Protein AF-H0ER34-F1 (afdb_monomer_lite)

Foldseek 3Di:
DDADPVDRDALFDFPFWDACCVPDVFDFPDWDADLQRFIWTDGPPDGDRPPPDVDDDDDDDDPDDCPDQDEPVNCLVSLNLLRRDDLVVLLVVLVSNLVNQLVVDPLSDLLRSLLSCLLLVNLVVSLVSLVVNPVDPCSVVVNVLSPDDLVDQVSLVVLLVVLVVVVVVLNLSSSLSSCSSSVNLLVSLVSCCPRVVRLSVSSSSCCNRQNLPDPSNLCSLVVPQCVVCVVVVVSLSNLSSCVSVVVVVRNDFNDDDDDPDPRTDRDIDRRDDDDDDDDDDD

pLDDT: mean 70.37, std 25.13, range [23.67, 96.88]

Secondary structure (DSSP, 8-state):
-PPPSS-SS-S--EEEE---TTT-SSPEEEEEE-TTSPEEEEETTB---S-S-SS--SSS--S--S-S---HHHHHHHTHHHH---HHHHHHHHHHHHHHHHTTSTT--HHHHHHHHHHTT-HHHHHHHHHH-TT-TTHHHHHHHHHS-TTSHHHHHHHHHHHHHHHHTT-HHHHHHHHHHTT-HHHHHHHIIIII--HHHHHHHHHHHT-TT-HHHHHHIIIIIHHHHHHHT-HHHHHHHHHHTT-TTTS----------TT--EEE--S-----------

Radius of gyration: 22.35 Å; chains: 1; bounding box: 68×56×52 Å

InterPro domains:
  IPR022033 RAVE complex protein Rav1 C-terminal [PF12234] (1-54)
  IPR022033 RAVE complex protein Rav1 C-terminal [PF12234] (60-251)
  IPR052208 DmX-like/RAVE complex component [PTHR13950] (60-251)

Sequence (282 aa):
MRYDYLNKGPAWAAIREFNIRDLTPHPIGDSAWLGGGNLIIGAGNQLRNQIQWATTGLPSTIPGQFHGKMQWQHARESGMFMWMTDAIALKAQFENIARNEYTKSDMKNPVDCTLFYLALRKKAVLQGLWRMAAWNREQSATMKLLANNFQDKKWKTAALKNAYALLGRRRHEYAAAFFLLGDCLKDAVNVILNQLKDLQLAIAVTRVYEGEHGPVLRELLQDKVLPLAAQEGNRWLASWAFWMLHRRDMAEVVKAEKQSGRGRSTATCCGCAWRDEEWTRT

Structure (mmCIF, N/CA/C/O backbone):
data_AF-H0ER34-F1
#
_entry.id   AF-H0ER34-F1
#
loop_
_atom_site.group_PDB
_atom_site.id
_atom_site.type_symbol
_atom_site.label_atom_id
_atom_site.label_alt_id
_atom_site.label_comp_id
_atom_site.label_asym_id
_atom_site.label_entity_id
_atom_site.label_seq_id
_atom_site.pdbx_PDB_ins_code
_atom_site.Cartn_x
_atom_site.Cartn_y
_atom_site.Cartn_z
_atom_site.occupancy
_atom_site.B_iso_or_equiv
_atom_site.auth_seq_id
_atom_site.auth_comp_id
_atom_site.auth_asym_id
_atom_site.auth_atom_id
_atom_site.pdbx_PDB_model_num
ATOM 1 N N . MET A 1 1 ? -27.871 4.814 28.940 1.00 30.94 1 MET A N 1
ATOM 2 C CA . MET A 1 1 ? -26.397 4.893 29.015 1.00 30.94 1 MET A CA 1
ATOM 3 C C . MET A 1 1 ? -25.873 3.617 28.367 1.00 30.94 1 MET A C 1
ATOM 5 O O . MET A 1 1 ? -26.231 2.551 28.850 1.00 30.94 1 MET A O 1
ATOM 9 N N . ARG A 1 2 ? -25.208 3.688 27.205 1.00 29.97 2 ARG A N 1
ATOM 10 C CA . ARG A 1 2 ? -24.632 2.491 26.562 1.00 29.97 2 ARG A CA 1
ATOM 11 C C . ARG A 1 2 ? -23.320 2.156 27.269 1.00 29.97 2 ARG A C 1
ATOM 13 O O . ARG A 1 2 ? -22.528 3.060 27.525 1.00 29.97 2 ARG A O 1
ATOM 20 N N . TYR A 1 3 ? -23.184 0.900 27.677 1.00 33.59 3 TYR A N 1
ATOM 21 C CA . TYR A 1 3 ? -22.059 0.398 28.458 1.00 33.59 3 TYR A CA 1
ATOM 22 C C . TYR A 1 3 ? -21.013 -0.221 27.533 1.00 33.59 3 TYR A C 1
ATOM 24 O O . TYR A 1 3 ? -21.353 -0.870 26.549 1.00 33.59 3 TYR A O 1
ATOM 32 N N . ASP A 1 4 ? -19.750 -0.021 27.889 1.00 40.41 4 ASP A N 1
ATOM 33 C CA . ASP A 1 4 ? -18.587 -0.625 27.251 1.00 40.41 4 ASP A CA 1
ATOM 34 C C . ASP A 1 4 ? -18.568 -2.151 27.522 1.00 40.41 4 ASP A C 1
ATOM 36 O O . ASP A 1 4 ? -18.823 -2.605 28.640 1.00 40.41 4 ASP A O 1
ATOM 40 N N . TYR A 1 5 ? -18.327 -2.954 26.476 1.00 42.66 5 TYR A N 1
ATOM 41 C CA . TYR A 1 5 ? -18.276 -4.424 26.549 1.00 42.66 5 TYR A CA 1
ATOM 42 C C . TYR A 1 5 ? -17.088 -4.949 27.375 1.00 42.66 5 TYR A C 1
ATOM 44 O O . TYR A 1 5 ? -17.069 -6.123 27.742 1.00 42.66 5 TYR A O 1
ATOM 52 N N . LEU A 1 6 ? -16.095 -4.104 27.660 1.00 47.25 6 LEU A N 1
ATOM 53 C CA . LEU A 1 6 ? -14.872 -4.448 28.379 1.00 47.25 6 LEU A CA 1
ATOM 54 C C . LEU A 1 6 ? -14.811 -3.833 29.783 1.00 47.25 6 LEU A C 1
ATOM 56 O O . LEU A 1 6 ? -14.159 -4.424 30.637 1.00 47.25 6 LEU A O 1
ATOM 60 N N . ASN A 1 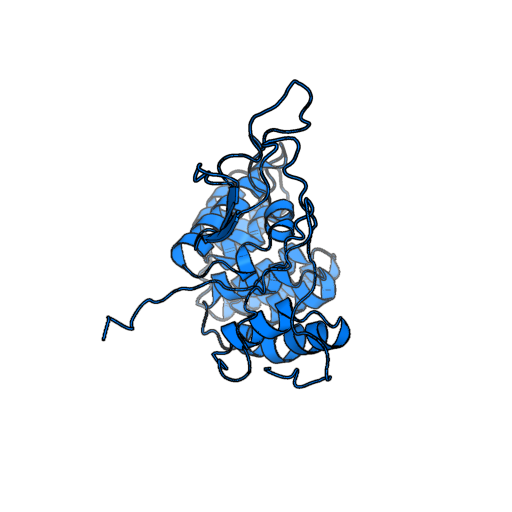7 ? -15.480 -2.704 30.060 1.00 44.41 7 ASN A N 1
ATOM 61 C CA . ASN A 1 7 ? -15.566 -2.092 31.395 1.00 44.41 7 ASN A CA 1
ATOM 62 C C . ASN A 1 7 ? -16.738 -1.097 31.554 1.00 44.41 7 ASN A C 1
ATOM 64 O O . ASN A 1 7 ? -17.253 -0.534 30.600 1.00 44.41 7 ASN A O 1
ATOM 68 N N . LYS A 1 8 ? -17.143 -0.790 32.797 1.00 42.66 8 LYS A N 1
ATOM 69 C CA . LYS A 1 8 ? -18.181 0.225 33.110 1.00 42.66 8 LYS A CA 1
ATOM 70 C C . LYS A 1 8 ? -17.655 1.677 33.041 1.00 42.66 8 LYS A C 1
ATOM 72 O O . LYS A 1 8 ? -17.902 2.462 33.953 1.00 42.66 8 LYS A O 1
ATOM 77 N N . GLY A 1 9 ? -16.891 2.030 32.004 1.00 44.88 9 GLY A N 1
ATOM 78 C CA . GLY A 1 9 ? -16.325 3.374 31.804 1.00 44.88 9 GLY A CA 1
ATOM 79 C C . GLY A 1 9 ? -16.974 4.150 30.644 1.00 44.88 9 GLY A C 1
ATOM 80 O O . GLY A 1 9 ? -17.605 3.544 29.781 1.00 44.88 9 GLY A O 1
ATOM 81 N N . PRO A 1 10 ? -16.831 5.489 30.584 1.00 39.97 10 PRO A N 1
ATOM 82 C CA . PRO A 1 10 ? -17.342 6.286 29.466 1.00 39.97 10 PRO A CA 1
ATOM 83 C C . PRO A 1 10 ? -16.613 5.944 28.155 1.00 39.97 10 PRO A C 1
ATOM 85 O O . PRO A 1 10 ? -15.391 5.826 28.151 1.00 39.97 10 PRO A O 1
ATOM 88 N N . ALA A 1 11 ? -17.347 5.832 27.041 1.00 40.16 11 ALA A N 1
ATOM 89 C CA . ALA A 1 11 ? -16.869 5.340 25.736 1.00 40.16 11 ALA A CA 1
ATOM 90 C C . ALA A 1 11 ? -16.059 6.350 24.885 1.00 40.16 11 ALA A C 1
ATOM 92 O O . ALA A 1 11 ? -15.807 6.110 23.706 1.00 40.16 11 ALA A O 1
ATOM 93 N N . TRP A 1 12 ? -15.635 7.480 25.454 1.00 47.22 12 TRP A N 1
ATOM 94 C CA . TRP A 1 12 ? -14.880 8.530 24.758 1.00 47.22 12 TRP A CA 1
ATOM 95 C C . TRP A 1 12 ? -13.466 8.688 25.336 1.00 47.22 12 TRP A C 1
ATOM 97 O O . TRP A 1 12 ? -13.214 8.339 26.488 1.00 47.22 12 TRP A O 1
ATOM 107 N N . ALA A 1 13 ? -12.534 9.193 24.523 1.00 41.94 13 ALA A N 1
ATOM 108 C CA . ALA A 1 13 ? -11.178 9.560 24.936 1.00 41.94 13 ALA A CA 1
ATOM 109 C C . ALA A 1 13 ? -10.773 10.886 24.268 1.00 41.94 13 ALA A C 1
ATOM 111 O O . ALA A 1 13 ? -11.088 11.127 23.099 1.00 41.94 13 ALA A O 1
ATOM 112 N N . ALA A 1 14 ? -10.105 11.768 25.015 1.00 43.53 14 ALA A N 1
ATOM 113 C CA . ALA A 1 14 ? -9.588 13.024 24.479 1.00 43.53 14 ALA A CA 1
ATOM 114 C C . ALA A 1 14 ? -8.358 12.737 23.606 1.00 43.53 14 ALA A C 1
ATOM 116 O O . ALA A 1 14 ? -7.400 12.133 24.081 1.00 43.53 14 ALA A O 1
ATOM 117 N N . ILE A 1 15 ? -8.394 13.152 22.335 1.00 41.97 15 ILE A N 1
ATOM 118 C CA . ILE A 1 15 ? -7.284 12.924 21.391 1.00 41.97 15 ILE A CA 1
ATOM 119 C C . ILE A 1 15 ? -6.415 14.175 21.256 1.00 41.97 15 ILE A C 1
ATOM 121 O O . ILE A 1 15 ? -5.198 14.070 21.110 1.00 41.97 15 ILE A O 1
ATOM 125 N N . ARG A 1 16 ? -7.019 15.368 21.309 1.00 44.03 16 ARG A N 1
ATOM 126 C CA . ARG A 1 16 ? -6.292 16.638 21.221 1.00 44.03 16 ARG A CA 1
ATOM 127 C C . ARG A 1 16 ? -7.102 17.768 21.853 1.00 44.03 16 ARG A C 1
ATOM 129 O O . ARG A 1 16 ? -8.321 17.819 21.722 1.00 44.03 16 ARG A O 1
ATOM 136 N N . GLU A 1 17 ? -6.431 18.686 22.532 1.00 48.81 17 GLU A N 1
ATOM 137 C CA . GLU A 1 17 ? -7.053 19.916 23.025 1.00 48.81 17 GLU A CA 1
ATOM 138 C C . GLU A 1 17 ? -6.755 21.051 22.043 1.00 48.81 17 GLU A C 1
ATOM 140 O O . GLU A 1 17 ? -5.618 21.202 21.594 1.00 48.81 17 GLU A O 1
ATOM 145 N N . PHE A 1 18 ? -7.779 21.823 21.677 1.00 50.59 18 PHE A N 1
ATOM 146 C CA . PHE A 1 18 ? -7.629 22.969 20.786 1.00 50.59 18 PHE A CA 1
ATOM 147 C C . PHE A 1 18 ? -8.077 24.226 21.515 1.00 50.59 18 PHE A C 1
ATOM 149 O O . PHE A 1 18 ? -9.192 24.302 22.032 1.00 50.59 18 PHE A O 1
ATOM 156 N N . ASN A 1 19 ? -7.207 25.230 21.533 1.00 54.59 19 ASN A N 1
ATOM 157 C CA . ASN A 1 19 ? -7.540 26.540 22.056 1.00 54.59 19 ASN A CA 1
ATOM 158 C C . ASN A 1 19 ? -7.896 27.467 20.890 1.00 54.59 19 ASN A C 1
ATOM 160 O O . ASN A 1 19 ? -7.058 27.747 20.042 1.00 54.59 19 ASN A O 1
ATOM 164 N N . ILE A 1 20 ? -9.146 27.929 20.843 1.00 57.94 20 ILE A N 1
ATOM 165 C CA . ILE A 1 20 ? -9.625 28.858 19.810 1.00 57.94 20 ILE A CA 1
ATOM 166 C C . ILE A 1 20 ? -9.636 30.321 20.274 1.00 57.94 20 ILE A C 1
ATOM 168 O O . ILE A 1 20 ? -10.098 31.183 19.528 1.00 57.94 20 ILE A O 1
ATOM 172 N N . ARG A 1 21 ? -9.147 30.615 21.490 1.00 58.50 21 ARG A N 1
ATOM 173 C CA . ARG A 1 21 ? -9.141 31.978 22.055 1.00 58.50 21 ARG A CA 1
ATOM 174 C C . ARG A 1 21 ? -8.343 32.962 21.205 1.00 58.50 21 ARG A C 1
ATOM 176 O O . ARG A 1 21 ? -8.675 34.141 21.189 1.00 58.50 21 ARG A O 1
ATOM 183 N N . ASP A 1 22 ? -7.364 32.461 20.458 1.00 55.56 22 ASP A N 1
ATOM 184 C CA . ASP A 1 22 ? -6.539 33.256 19.544 1.00 55.56 22 ASP A CA 1
ATOM 185 C C . ASP A 1 22 ? -7.294 33.648 18.258 1.00 55.56 22 ASP A C 1
ATOM 187 O O . ASP A 1 22 ? -6.843 34.498 17.495 1.00 55.56 22 ASP A O 1
ATOM 191 N N . LEU A 1 23 ? -8.456 33.031 18.006 1.00 52.56 23 LEU A N 1
ATOM 192 C CA . LEU A 1 23 ? -9.249 33.176 16.780 1.00 52.56 23 LEU A CA 1
ATOM 193 C C . LEU A 1 23 ? -10.591 33.851 17.022 1.00 52.56 23 LEU A C 1
ATOM 195 O O . LEU A 1 23 ? -11.100 34.570 16.162 1.00 52.56 23 LEU A O 1
ATOM 199 N N . THR A 1 24 ? -11.197 33.586 18.173 1.00 53.34 24 THR A N 1
ATOM 200 C CA . THR A 1 24 ? -12.422 34.243 18.600 1.00 53.34 24 THR A CA 1
ATOM 201 C C . THR A 1 24 ? -12.520 34.224 20.124 1.00 53.34 24 THR A C 1
ATOM 203 O O . THR A 1 24 ? -12.226 33.206 20.754 1.00 53.34 24 THR A O 1
ATOM 206 N N . PRO A 1 25 ? -12.971 35.328 20.742 1.00 56.94 25 PRO A N 1
ATOM 207 C CA . PRO A 1 25 ? -13.251 35.360 22.173 1.00 56.94 25 PRO A CA 1
ATOM 208 C C . PRO A 1 25 ? -14.533 34.589 22.534 1.00 56.94 25 PRO A C 1
ATOM 210 O O . PRO A 1 25 ? -14.842 34.430 23.716 1.00 56.94 25 PRO A O 1
ATOM 213 N N . HIS A 1 26 ? -15.307 34.133 21.541 1.00 53.03 26 HIS A N 1
ATOM 214 C CA . HIS A 1 26 ? -16.567 33.438 21.770 1.00 53.03 26 HIS A CA 1
ATOM 215 C C . HIS A 1 26 ? -16.360 31.950 22.087 1.00 53.03 26 HIS A C 1
ATOM 217 O O . HIS A 1 26 ? -15.514 31.294 21.477 1.00 53.03 26 HIS A O 1
ATOM 223 N N . PRO A 1 27 ? -17.154 31.386 23.018 1.00 50.34 27 PRO A N 1
ATOM 224 C CA . PRO A 1 27 ? -17.101 29.962 23.316 1.00 50.34 27 PRO A CA 1
ATOM 225 C C . PRO A 1 27 ? -17.583 29.132 22.119 1.00 50.34 27 PRO A C 1
ATOM 227 O O . PRO A 1 27 ? -18.433 29.570 21.339 1.00 50.34 27 PRO A O 1
ATOM 230 N N . ILE A 1 28 ? -17.066 27.906 22.011 1.00 55.41 28 ILE A N 1
ATOM 231 C CA . ILE A 1 28 ? -17.523 26.929 21.019 1.00 55.41 28 ILE A CA 1
ATOM 232 C C . ILE A 1 28 ? -18.988 26.592 21.301 1.00 55.41 28 ILE A C 1
ATOM 234 O O . ILE A 1 28 ? -19.338 26.106 22.377 1.00 55.41 28 ILE A O 1
ATOM 238 N N . GLY A 1 29 ? -19.839 26.881 20.322 1.00 46.47 29 GLY A N 1
ATOM 239 C CA . GLY A 1 29 ? -21.263 26.584 20.333 1.00 46.47 29 GLY A CA 1
ATOM 240 C C . GLY A 1 29 ? -21.573 25.187 19.802 1.00 46.47 29 GLY A C 1
ATOM 241 O O . GLY A 1 29 ? -22.450 24.532 20.363 1.00 46.47 29 GLY A O 1
ATOM 242 N N . ASP A 1 30 ? -20.859 24.721 18.772 1.00 43.72 30 ASP A N 1
ATOM 243 C CA . ASP A 1 30 ? -21.039 23.387 18.178 1.00 43.72 30 ASP A CA 1
ATOM 244 C C . ASP A 1 30 ? -19.808 22.949 17.359 1.00 43.72 30 ASP A C 1
ATOM 246 O O . ASP A 1 30 ? -18.968 23.779 17.009 1.00 43.72 30 ASP A O 1
ATOM 250 N N . SER A 1 31 ? -19.690 21.662 17.025 1.00 55.22 31 SER A N 1
ATOM 251 C CA . SER A 1 31 ? -18.638 21.153 16.136 1.00 55.22 31 SER A CA 1
ATOM 252 C C . SER A 1 31 ? -19.086 19.925 15.344 1.00 55.22 31 SER A C 1
ATOM 254 O O . SER A 1 31 ? -19.719 19.032 15.901 1.00 55.22 31 SER A O 1
ATOM 256 N N . ALA A 1 32 ? -18.708 19.844 14.068 1.00 47.59 32 ALA A N 1
ATOM 257 C CA . ALA A 1 32 ? -19.077 18.747 13.178 1.00 47.59 32 ALA A CA 1
ATOM 258 C C . ALA A 1 32 ? -17.924 18.361 12.245 1.00 47.59 32 ALA A C 1
ATOM 260 O O . ALA A 1 32 ? -17.268 19.221 11.663 1.00 47.59 32 ALA A O 1
ATOM 261 N N . TRP A 1 33 ? -17.702 17.061 12.068 1.00 48.72 33 TRP A N 1
ATOM 262 C CA . TRP A 1 33 ? -16.798 16.541 11.043 1.00 48.72 33 TRP A CA 1
ATOM 263 C C . TRP A 1 33 ? -17.512 16.484 9.686 1.00 48.72 33 TRP A C 1
ATOM 265 O O . TRP A 1 33 ? -18.643 16.013 9.594 1.00 48.72 33 TRP A O 1
ATOM 275 N N . LEU A 1 34 ? -16.845 16.942 8.632 1.00 44.44 34 LEU A N 1
ATOM 276 C CA . LEU A 1 34 ? -17.241 16.759 7.239 1.00 44.44 34 LEU A CA 1
ATOM 277 C C . LEU A 1 34 ? -16.649 15.458 6.682 1.00 44.44 34 LEU A C 1
ATOM 279 O O . LEU A 1 34 ? -15.548 15.062 7.067 1.00 44.44 34 LEU A O 1
ATOM 283 N N . GLY A 1 35 ? -17.318 14.857 5.691 1.00 33.78 35 GLY A N 1
ATOM 284 C CA . GLY A 1 35 ? -16.897 13.600 5.046 1.00 33.78 35 GLY A CA 1
ATOM 285 C C . GLY A 1 35 ? -15.506 13.621 4.387 1.00 33.78 35 GLY A C 1
ATOM 286 O O . GLY A 1 35 ? -14.950 12.567 4.104 1.00 33.78 35 GLY A O 1
ATOM 287 N N . GLY A 1 36 ? -14.913 14.805 4.189 1.00 35.56 36 GLY A N 1
ATOM 288 C CA . GLY A 1 36 ? -13.535 14.982 3.714 1.00 35.56 36 GLY A CA 1
ATOM 289 C C . GLY A 1 36 ? -12.464 15.044 4.813 1.00 35.56 36 GLY A C 1
ATOM 290 O O . GLY A 1 36 ? -11.327 15.385 4.508 1.00 35.56 36 GLY A O 1
ATOM 291 N N . GLY A 1 37 ? -12.811 14.774 6.078 1.00 41.78 37 GLY A N 1
ATOM 292 C CA . GLY A 1 37 ? -11.882 14.859 7.216 1.00 41.78 37 GLY A CA 1
ATOM 293 C C . GLY A 1 37 ? -11.715 16.268 7.789 1.00 41.78 37 GLY A C 1
ATOM 294 O O . GLY A 1 37 ? -10.815 16.510 8.589 1.00 41.78 37 GLY A O 1
ATOM 295 N N . ASN A 1 38 ? -12.588 17.202 7.403 1.00 44.50 38 ASN A N 1
ATOM 296 C CA . ASN A 1 38 ? -12.555 18.572 7.898 1.00 44.50 38 ASN A CA 1
ATOM 297 C C . ASN A 1 38 ? -13.405 18.726 9.160 1.00 44.50 38 ASN A C 1
ATOM 299 O O . ASN A 1 38 ? -14.590 18.422 9.127 1.00 44.50 38 ASN A O 1
ATOM 303 N N . LEU A 1 39 ? -12.839 19.235 10.255 1.00 52.97 39 LEU A N 1
ATOM 304 C CA . LEU A 1 39 ? -13.599 19.615 11.445 1.00 52.97 39 LEU A CA 1
ATOM 305 C C . LEU A 1 39 ? -14.090 21.062 11.307 1.00 52.97 39 LEU A C 1
ATOM 307 O O . LEU A 1 39 ? -13.303 21.988 11.123 1.00 52.97 39 LEU A O 1
ATOM 311 N N . ILE A 1 40 ? -15.399 21.260 11.402 1.00 50.69 40 ILE A N 1
ATOM 312 C CA . ILE A 1 40 ? -16.042 22.566 11.531 1.00 50.69 40 ILE A CA 1
ATOM 313 C C . ILE A 1 40 ? -16.311 22.810 13.008 1.00 50.69 40 ILE A C 1
ATOM 315 O O . ILE A 1 40 ? -16.811 21.927 13.701 1.00 50.69 40 ILE A O 1
ATOM 319 N N . ILE A 1 41 ? -16.023 24.022 13.473 1.00 56.84 41 ILE A N 1
ATOM 320 C CA . ILE A 1 41 ? -16.352 24.470 14.823 1.00 56.84 41 ILE A CA 1
ATOM 321 C C . ILE A 1 41 ? -17.137 25.778 14.703 1.00 56.84 41 ILE A C 1
ATOM 323 O O . ILE A 1 41 ? -16.628 26.770 14.182 1.00 56.84 41 ILE A O 1
ATOM 327 N N . GLY A 1 42 ? -18.378 25.783 15.182 1.00 46.81 42 GLY A N 1
ATOM 328 C CA . GLY A 1 42 ? -19.187 26.987 15.339 1.00 46.81 42 GLY A CA 1
ATOM 329 C C . GLY A 1 42 ? -18.891 27.645 16.683 1.00 46.81 42 GLY A C 1
ATOM 330 O O . GLY A 1 42 ? -18.983 26.993 17.720 1.00 46.81 42 GLY A O 1
ATOM 331 N N . ALA A 1 43 ? -18.549 28.932 16.687 1.00 49.97 43 ALA A N 1
ATOM 332 C CA . ALA A 1 43 ? -18.313 29.715 17.900 1.00 49.97 43 ALA A CA 1
ATOM 333 C C . ALA A 1 43 ? -19.001 31.086 17.771 1.00 49.97 43 ALA A C 1
ATOM 335 O O . ALA A 1 43 ? -18.699 31.859 16.862 1.00 49.97 43 ALA A O 1
ATOM 336 N N . GLY A 1 44 ? -19.950 31.380 18.667 1.00 51.00 44 GLY A N 1
ATOM 337 C CA . GLY A 1 44 ? -20.802 32.577 18.585 1.00 51.00 44 GLY A CA 1
ATOM 338 C C . GLY A 1 44 ? -21.840 32.538 17.447 1.00 51.00 44 GLY A C 1
ATOM 339 O O . GLY A 1 44 ? -22.341 31.475 17.093 1.00 51.00 44 GLY A O 1
ATOM 340 N N . ASN A 1 45 ? -22.170 33.707 16.880 1.00 41.00 45 ASN A N 1
ATOM 341 C CA . ASN A 1 45 ? -23.212 33.905 15.853 1.00 41.00 45 ASN A CA 1
ATOM 342 C C . ASN A 1 45 ? -22.676 33.815 14.403 1.00 41.00 45 ASN A C 1
ATOM 344 O O . ASN A 1 45 ? -23.218 34.423 13.483 1.00 41.00 45 ASN A O 1
ATOM 348 N N . GLN A 1 46 ? -21.549 33.125 14.210 1.00 38.41 46 GLN A N 1
ATOM 349 C CA . GLN A 1 46 ? -20.827 33.027 12.941 1.00 38.41 46 GLN A CA 1
ATOM 350 C C . GLN A 1 46 ? -20.485 31.548 12.681 1.00 38.41 46 GLN A C 1
ATOM 352 O O . GLN A 1 46 ? -19.776 30.920 13.469 1.00 38.41 46 GLN A O 1
ATOM 357 N N . LEU A 1 47 ? -20.981 30.980 11.576 1.00 33.81 47 LEU A N 1
ATOM 358 C CA . LEU A 1 47 ? -20.549 29.672 11.071 1.00 33.81 47 LEU A CA 1
ATOM 359 C C . LEU A 1 47 ? -19.195 29.849 10.371 1.00 33.81 47 LEU A C 1
ATOM 361 O O . LEU A 1 47 ? -19.117 30.507 9.335 1.00 33.81 47 LEU A O 1
ATOM 365 N N . ARG A 1 48 ? -18.120 29.275 10.919 1.00 39.72 48 ARG A N 1
ATOM 366 C CA . ARG A 1 48 ? -16.798 29.257 10.273 1.00 39.72 48 ARG A CA 1
ATOM 367 C C . ARG A 1 48 ? -16.380 27.823 9.957 1.00 39.72 48 ARG A C 1
ATOM 369 O O . ARG A 1 48 ? -16.238 27.001 10.857 1.00 39.72 48 ARG A O 1
ATOM 376 N N . ASN A 1 49 ? -16.129 27.542 8.677 1.00 32.44 49 ASN A N 1
ATOM 377 C CA . ASN A 1 49 ? -15.401 26.348 8.246 1.00 32.44 49 ASN A CA 1
ATOM 378 C C . ASN A 1 49 ? -14.001 26.373 8.880 1.00 32.44 49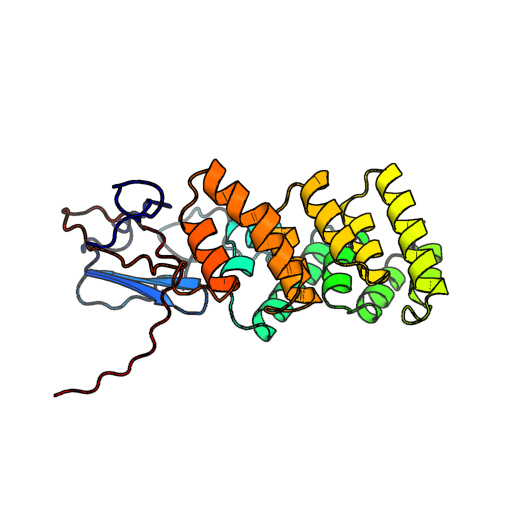 ASN A C 1
ATOM 380 O O . ASN A 1 49 ? -13.212 27.264 8.573 1.00 32.44 49 ASN A O 1
ATOM 384 N N . GLN A 1 50 ? -13.689 25.426 9.770 1.00 42.69 50 GLN A N 1
ATOM 385 C CA . GLN A 1 50 ? -12.412 25.415 10.499 1.00 42.69 50 GLN A CA 1
ATOM 386 C C . GLN A 1 50 ? -11.289 24.616 9.831 1.00 42.69 50 GLN A C 1
ATOM 388 O O . GLN A 1 50 ? -10.163 24.647 10.315 1.00 42.69 50 GLN A O 1
ATOM 393 N N . ILE A 1 51 ? -11.520 24.016 8.660 1.00 38.81 51 ILE A N 1
ATOM 394 C CA . ILE A 1 51 ? -10.409 23.617 7.787 1.00 38.81 51 ILE A CA 1
ATOM 395 C C . ILE A 1 51 ? -10.523 24.340 6.453 1.00 38.81 51 ILE A C 1
ATOM 397 O O . ILE A 1 51 ? -10.815 23.756 5.415 1.00 38.81 51 ILE A O 1
ATOM 401 N N . GLN A 1 52 ? -10.267 25.644 6.487 1.00 28.02 52 GLN A N 1
ATOM 402 C CA . GLN A 1 52 ? -9.641 26.297 5.339 1.00 28.02 52 GLN A CA 1
ATOM 403 C C . GLN A 1 52 ? -8.288 26.915 5.686 1.00 28.02 52 GLN A C 1
ATOM 405 O O . GLN A 1 52 ? -7.726 27.646 4.880 1.00 28.02 52 GLN A O 1
ATOM 410 N N . TRP A 1 53 ? -7.728 26.583 6.853 1.00 31.55 53 TRP A N 1
ATOM 411 C CA . TRP A 1 53 ? -6.347 26.897 7.165 1.00 31.55 53 TRP A CA 1
ATOM 412 C C . TRP A 1 53 ? -5.843 26.111 8.388 1.00 31.55 53 TRP A C 1
ATOM 414 O O . TRP A 1 53 ? -6.292 26.289 9.507 1.00 31.55 53 TRP A O 1
ATOM 424 N N . ALA A 1 54 ? -4.899 25.201 8.172 1.00 29.58 54 ALA A N 1
ATOM 425 C CA . ALA A 1 54 ? -3.500 25.408 8.563 1.00 29.58 54 ALA A CA 1
ATOM 426 C C . ALA A 1 54 ? -2.732 26.516 7.787 1.00 29.58 54 ALA A C 1
ATOM 428 O O . ALA A 1 54 ? -1.515 26.485 7.663 1.00 29.58 54 ALA A O 1
ATOM 429 N N . THR A 1 55 ? -3.398 27.503 7.197 1.00 30.52 55 THR A N 1
ATOM 430 C CA . THR A 1 55 ? -2.824 28.578 6.371 1.00 30.52 55 THR A CA 1
ATOM 431 C C . THR A 1 55 ? -3.559 29.931 6.507 1.00 30.52 55 THR A C 1
ATOM 433 O O . THR A 1 55 ? -4.456 30.242 5.737 1.00 30.52 55 THR A O 1
ATOM 436 N N . THR A 1 56 ? -3.086 30.761 7.445 1.00 28.28 56 THR A N 1
ATOM 437 C CA . THR A 1 56 ? -3.242 32.237 7.554 1.00 28.28 56 THR A CA 1
ATOM 438 C C . THR A 1 56 ? -4.501 32.802 8.248 1.00 28.28 56 THR A C 1
ATOM 440 O O . THR A 1 56 ? -5.613 32.605 7.785 1.00 28.28 56 THR A O 1
ATOM 443 N N . GLY A 1 57 ? -4.397 33.570 9.343 1.00 30.33 57 GLY A N 1
ATOM 444 C CA . GLY A 1 57 ? -3.207 34.007 10.080 1.00 30.33 57 GLY A CA 1
ATOM 445 C C . GLY A 1 57 ? -3.509 34.925 11.275 1.00 30.33 57 GLY A C 1
ATOM 446 O O . GLY A 1 57 ? -4.549 35.572 11.326 1.00 30.33 57 GLY A O 1
ATOM 447 N N . LEU A 1 58 ? -2.541 34.987 12.192 1.00 27.23 58 LEU A N 1
ATOM 448 C CA . LEU A 1 58 ? -2.092 36.173 12.935 1.00 27.23 58 LEU A CA 1
ATOM 449 C C . LEU A 1 58 ? -0.560 36.035 13.135 1.00 27.23 58 LEU A C 1
ATOM 451 O O . LEU A 1 58 ? -0.015 34.953 12.903 1.00 27.23 58 LEU A O 1
ATOM 455 N N . PRO A 1 59 ? 0.155 37.146 13.364 1.00 30.62 59 PRO A N 1
ATOM 456 C CA . PRO A 1 59 ? 1.222 37.644 12.507 1.00 30.62 59 PRO A CA 1
ATOM 457 C C . PRO A 1 59 ? 2.529 36.844 12.580 1.00 30.62 59 PRO A C 1
ATOM 459 O O . PRO A 1 59 ? 3.004 36.473 13.646 1.00 30.62 59 PRO A O 1
ATOM 462 N N . SER A 1 60 ? 3.101 36.635 11.389 1.00 39.47 60 SER A N 1
ATOM 463 C CA . SER A 1 60 ? 4.523 36.406 11.095 1.00 39.47 60 SER A CA 1
ATOM 464 C C . SER A 1 60 ? 5.343 35.696 12.176 1.00 39.47 60 SER A C 1
ATOM 466 O O . SER A 1 60 ? 6.072 36.339 12.924 1.00 39.47 60 SER A O 1
ATOM 468 N N . THR A 1 61 ? 5.273 34.366 12.215 1.00 29.84 61 THR A N 1
ATOM 469 C CA . THR A 1 61 ? 6.402 33.448 11.946 1.00 29.84 61 THR A CA 1
ATOM 470 C C . THR A 1 61 ? 5.831 32.030 11.999 1.00 29.84 61 THR A C 1
ATOM 472 O O . THR A 1 61 ? 5.802 31.380 13.037 1.00 29.84 61 THR A O 1
ATOM 475 N N . ILE A 1 62 ? 5.292 31.574 10.870 1.00 32.75 62 ILE A N 1
ATOM 476 C CA . ILE A 1 62 ? 4.839 30.194 10.684 1.00 32.75 62 ILE A CA 1
ATOM 477 C C . ILE A 1 62 ? 6.037 29.426 10.113 1.00 32.75 62 ILE A C 1
ATOM 479 O O . ILE A 1 62 ? 6.450 29.750 8.995 1.00 32.75 62 ILE A O 1
ATOM 483 N N . PRO A 1 63 ? 6.597 28.401 10.778 1.00 28.89 63 PRO A N 1
ATOM 484 C CA . PRO A 1 63 ? 7.338 27.383 10.058 1.00 28.89 63 PRO A CA 1
ATOM 485 C C . PRO A 1 63 ? 6.310 26.586 9.248 1.00 28.89 63 PRO A C 1
ATOM 487 O O . PRO A 1 63 ? 5.599 25.740 9.779 1.00 28.89 63 PRO A O 1
ATOM 490 N N . GLY A 1 64 ? 6.205 26.916 7.961 1.00 31.09 64 GLY A N 1
ATOM 491 C CA . GLY A 1 64 ? 5.534 26.097 6.958 1.00 31.09 64 GLY A CA 1
ATOM 492 C C . GLY A 1 64 ? 4.025 26.296 6.842 1.00 31.09 64 GLY A C 1
ATOM 493 O O . GLY A 1 64 ? 3.226 25.527 7.364 1.00 31.09 64 GLY A O 1
ATOM 494 N N . GLN A 1 65 ? 3.623 27.227 5.978 1.00 31.45 65 GLN A N 1
ATOM 495 C CA . GLN A 1 65 ? 2.557 26.896 5.033 1.00 31.45 65 GLN A CA 1
ATOM 496 C C . GLN A 1 65 ? 2.889 25.509 4.445 1.00 31.45 65 GLN A 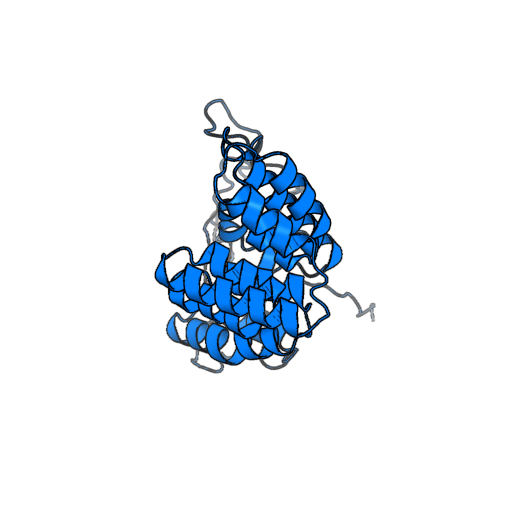C 1
ATOM 498 O O . GLN A 1 65 ? 4.008 25.329 3.960 1.00 31.45 65 GLN A O 1
ATOM 503 N N . PHE A 1 66 ? 1.980 24.528 4.439 1.00 36.62 66 PHE A N 1
ATOM 504 C CA . PHE A 1 66 ? 2.180 23.331 3.609 1.00 36.62 66 PHE A CA 1
ATOM 505 C C . PHE A 1 66 ? 1.944 23.692 2.129 1.00 36.62 66 PHE A C 1
ATOM 507 O O . PHE A 1 66 ? 1.092 23.134 1.453 1.00 36.62 66 PHE A O 1
ATOM 514 N N . HIS A 1 67 ? 2.764 24.606 1.606 1.00 36.16 67 HIS A N 1
ATOM 515 C CA . HIS A 1 67 ? 3.113 24.682 0.183 1.00 36.16 67 HIS A CA 1
ATOM 516 C C . HIS A 1 67 ? 4.067 23.536 -0.212 1.00 36.16 67 HIS A C 1
ATOM 518 O O . HIS A 1 67 ? 4.610 23.509 -1.314 1.00 36.16 67 HIS A O 1
ATOM 524 N N . GLY A 1 68 ? 4.288 22.580 0.698 1.00 50.78 68 GLY A N 1
ATOM 525 C CA . GLY A 1 68 ? 5.036 21.351 0.486 1.00 50.78 68 GLY A CA 1
ATOM 526 C C . GLY A 1 68 ? 4.135 20.205 0.026 1.00 50.78 68 GLY A C 1
ATOM 527 O O . GLY A 1 68 ? 3.032 20.001 0.525 1.00 50.78 68 GLY A O 1
ATOM 528 N N . LYS A 1 69 ? 4.641 19.425 -0.926 1.00 65.06 69 LYS A N 1
ATOM 529 C CA . LYS A 1 69 ? 4.022 18.197 -1.433 1.00 65.06 69 LYS A CA 1
ATOM 530 C C . LYS A 1 69 ? 3.699 17.215 -0.288 1.00 65.06 69 LYS A C 1
ATOM 532 O O . LYS A 1 69 ? 4.558 16.937 0.545 1.00 65.06 69 LYS A O 1
ATOM 537 N N . MET A 1 70 ? 2.484 16.661 -0.257 1.00 75.31 70 MET A N 1
ATOM 538 C CA . MET A 1 70 ? 2.044 15.680 0.751 1.00 75.31 70 MET A CA 1
ATOM 539 C C . MET A 1 70 ? 2.825 14.358 0.637 1.00 75.31 70 MET A C 1
ATOM 541 O O . MET A 1 70 ? 2.672 13.632 -0.343 1.00 75.31 70 MET A O 1
ATOM 545 N N . GLN A 1 71 ? 3.658 14.059 1.635 1.00 83.81 71 GLN A N 1
ATOM 546 C CA . GLN A 1 71 ? 4.457 12.831 1.747 1.00 83.81 71 GLN A CA 1
ATOM 547 C C . GLN A 1 71 ? 3.728 11.763 2.574 1.00 83.81 71 GLN A C 1
ATOM 549 O O . GLN A 1 71 ? 2.764 12.073 3.281 1.00 83.81 71 GLN A O 1
ATOM 554 N N . TRP A 1 72 ? 4.219 10.519 2.541 1.00 88.00 72 TRP A N 1
ATOM 555 C CA . TRP A 1 72 ? 3.640 9.413 3.312 1.00 88.00 72 TRP A CA 1
ATOM 556 C C . TRP A 1 72 ? 3.613 9.707 4.816 1.00 88.00 72 TRP A C 1
ATOM 558 O O . TRP A 1 72 ? 2.618 9.427 5.477 1.00 88.00 72 TRP A O 1
ATOM 568 N N . GLN A 1 73 ? 4.663 10.339 5.349 1.00 85.31 73 GLN A N 1
ATOM 569 C CA . GLN A 1 73 ? 4.747 10.700 6.769 1.00 85.31 73 GLN A CA 1
ATOM 570 C C . GLN A 1 73 ? 3.575 11.596 7.200 1.00 85.31 73 GLN A C 1
ATOM 572 O O . GLN A 1 73 ? 2.884 11.281 8.165 1.00 85.31 73 GLN A O 1
ATOM 577 N N . HIS A 1 74 ? 3.259 12.631 6.417 1.00 79.31 74 HIS A N 1
ATOM 578 C CA . HIS A 1 74 ? 2.120 13.517 6.686 1.00 79.31 74 HIS A CA 1
ATOM 579 C C . HIS A 1 74 ? 0.771 12.784 6.551 1.00 79.31 74 HIS A C 1
ATOM 581 O O . HIS A 1 74 ? -0.176 13.027 7.305 1.00 79.31 74 HIS A O 1
ATOM 587 N N . ALA A 1 75 ? 0.665 11.856 5.598 1.00 77.56 75 ALA A N 1
ATOM 588 C CA . ALA A 1 75 ? -0.541 11.050 5.428 1.00 77.56 75 ALA A CA 1
ATOM 589 C C . ALA A 1 75 ? -0.763 10.073 6.597 1.00 77.56 75 ALA A C 1
ATOM 591 O O . ALA A 1 75 ? -1.900 9.872 7.027 1.00 77.56 75 ALA A O 1
ATOM 592 N N . ARG A 1 76 ? 0.321 9.521 7.152 1.00 81.38 76 ARG A N 1
ATOM 593 C CA . ARG A 1 76 ? 0.303 8.678 8.353 1.00 81.38 76 ARG A CA 1
ATOM 594 C C . ARG A 1 76 ? -0.050 9.473 9.613 1.00 81.38 76 ARG A C 1
ATOM 596 O O . ARG A 1 76 ? -0.803 8.995 10.456 1.00 81.38 76 ARG A O 1
ATOM 603 N N . GLU A 1 77 ? 0.458 10.693 9.752 1.00 72.25 77 GLU A N 1
ATOM 604 C CA . GLU A 1 77 ? 0.123 11.567 10.887 1.00 72.25 77 GLU A CA 1
ATOM 605 C C . GLU A 1 77 ? -1.348 12.003 10.878 1.00 72.25 77 GLU A C 1
ATOM 607 O O . GLU A 1 77 ? -1.977 12.091 11.930 1.00 72.25 77 GLU A O 1
ATOM 612 N N . SER A 1 78 ? -1.914 12.240 9.691 1.00 71.75 78 SER A N 1
ATOM 613 C CA . SER A 1 78 ? -3.335 12.583 9.526 1.00 71.75 78 SER A CA 1
ATOM 614 C C . SER A 1 78 ? -4.276 11.374 9.567 1.00 71.75 78 SER A C 1
ATOM 616 O O . SER A 1 78 ? -5.491 11.537 9.703 1.00 71.75 78 SER A O 1
ATOM 618 N N . GLY A 1 79 ? -3.744 10.157 9.419 1.00 71.38 79 GLY A N 1
ATOM 619 C CA . GLY A 1 79 ? -4.531 8.928 9.381 1.00 71.38 79 GLY A CA 1
ATOM 620 C C . GLY A 1 79 ? -5.521 8.862 8.217 1.00 71.38 79 GLY A C 1
ATOM 621 O O . GLY A 1 79 ? -6.516 8.144 8.312 1.00 71.38 79 GLY A O 1
ATOM 622 N N . MET A 1 80 ? -5.282 9.605 7.128 1.00 75.00 80 MET A N 1
ATOM 623 C CA . MET A 1 80 ? -6.271 9.796 6.057 1.00 75.00 80 MET A CA 1
ATOM 624 C C . MET A 1 80 ? -6.765 8.501 5.417 1.00 75.00 80 MET A C 1
ATOM 626 O O . MET A 1 80 ? -7.945 8.353 5.106 1.00 75.00 80 MET A O 1
ATOM 630 N N . PHE A 1 81 ? -5.881 7.512 5.304 1.00 79.88 81 PHE A N 1
ATOM 631 C CA . PHE A 1 81 ? -6.204 6.198 4.756 1.00 79.88 81 PHE A CA 1
ATOM 632 C C . PHE A 1 81 ? -6.973 5.292 5.716 1.00 79.88 81 PHE A C 1
ATOM 634 O O . PHE A 1 81 ? -7.277 4.163 5.345 1.00 79.88 81 PHE A O 1
ATOM 641 N N . MET A 1 82 ? -7.298 5.743 6.928 1.00 76.94 82 MET A N 1
ATOM 642 C CA . MET A 1 82 ? -8.197 5.025 7.833 1.00 76.94 82 MET A CA 1
ATOM 643 C C . MET A 1 82 ? -9.635 5.515 7.660 1.00 76.94 82 MET A C 1
ATOM 645 O O . MET A 1 82 ? -10.543 4.705 7.514 1.00 76.94 82 MET A O 1
ATOM 649 N N . TRP A 1 83 ? -9.860 6.825 7.589 1.00 71.75 83 TRP A N 1
ATOM 650 C CA . TRP A 1 83 ? -11.214 7.388 7.601 1.00 71.75 83 TRP A CA 1
ATOM 651 C C . TRP A 1 83 ? -11.787 7.746 6.224 1.00 71.75 83 TRP A C 1
ATOM 653 O O . TRP A 1 83 ? -13.000 7.911 6.118 1.00 71.75 83 TRP A O 1
ATOM 663 N N . MET A 1 84 ? -10.975 7.850 5.164 1.00 74.12 84 MET A N 1
ATOM 664 C CA . MET A 1 84 ? -11.511 8.044 3.809 1.00 74.12 84 MET A CA 1
ATOM 665 C C . MET A 1 84 ? -12.406 6.866 3.418 1.00 74.12 84 MET A C 1
ATOM 667 O O . MET A 1 84 ? -11.993 5.723 3.579 1.00 74.12 84 MET A O 1
ATOM 671 N N . THR A 1 85 ? -13.602 7.131 2.894 1.00 74.56 85 THR A N 1
ATOM 672 C CA . THR A 1 85 ? -14.573 6.102 2.474 1.00 74.56 85 THR A CA 1
ATOM 673 C C . THR A 1 85 ? -14.651 5.942 0.958 1.00 74.56 85 THR A C 1
ATOM 675 O O . THR A 1 85 ? -14.902 4.844 0.470 1.00 74.56 85 THR A O 1
ATOM 678 N N . ASP A 1 86 ? -14.405 7.015 0.201 1.00 77.12 86 ASP A N 1
ATOM 679 C CA . ASP A 1 86 ? -14.400 6.967 -1.259 1.00 77.12 86 ASP A CA 1
ATOM 680 C C . ASP A 1 86 ? -13.119 6.301 -1.785 1.00 77.12 86 ASP A C 1
ATOM 682 O O . ASP A 1 86 ? -12.013 6.835 -1.667 1.00 77.12 86 ASP A O 1
ATOM 686 N N . ALA A 1 87 ? -13.282 5.137 -2.417 1.00 83.44 87 ALA A N 1
ATOM 687 C CA . ALA A 1 87 ? -12.196 4.367 -3.009 1.00 83.44 87 ALA A CA 1
ATOM 688 C C . ALA A 1 87 ? -11.488 5.102 -4.163 1.00 83.44 87 ALA A C 1
ATOM 690 O O . ALA A 1 87 ? -10.294 4.880 -4.388 1.00 83.44 87 ALA A O 1
ATOM 691 N N . ILE A 1 88 ? -12.194 5.965 -4.903 1.00 83.88 88 ILE A N 1
ATOM 692 C CA . ILE A 1 88 ? -11.615 6.729 -6.016 1.00 83.88 88 ILE A CA 1
ATOM 693 C C . ILE A 1 88 ? -10.702 7.817 -5.454 1.00 83.88 88 ILE A C 1
ATOM 695 O O . ILE A 1 88 ? -9.521 7.868 -5.814 1.00 83.88 88 ILE A O 1
ATOM 699 N N . ALA A 1 89 ? -11.213 8.632 -4.526 1.00 81.06 89 ALA A N 1
ATOM 700 C CA . ALA A 1 89 ? -10.413 9.632 -3.825 1.00 81.06 89 ALA A CA 1
ATOM 701 C C . ALA A 1 89 ? -9.223 8.999 -3.089 1.00 81.06 89 ALA A C 1
ATOM 703 O O . ALA A 1 89 ? -8.106 9.508 -3.185 1.00 81.06 89 ALA A O 1
ATOM 704 N N . LEU A 1 90 ? -9.425 7.854 -2.431 1.00 84.94 90 LEU A N 1
ATOM 705 C CA . LEU A 1 90 ? -8.370 7.126 -1.727 1.00 84.94 90 LEU A CA 1
ATOM 706 C C . LEU A 1 90 ? -7.225 6.743 -2.676 1.00 84.94 90 LEU A C 1
ATOM 708 O O . LEU A 1 90 ? -6.063 7.039 -2.392 1.00 84.94 90 LEU A O 1
ATOM 712 N N . LYS A 1 91 ? -7.534 6.151 -3.836 1.00 89.75 91 LYS A N 1
ATOM 713 C CA . LYS A 1 91 ? -6.525 5.801 -4.852 1.00 89.75 91 LYS A CA 1
ATOM 714 C C . LYS A 1 91 ? -5.837 7.036 -5.434 1.00 89.75 91 LYS A C 1
ATOM 716 O O . LYS A 1 91 ? -4.623 7.012 -5.629 1.00 89.75 91 LYS A O 1
ATOM 721 N N . ALA A 1 92 ? -6.584 8.113 -5.676 1.00 86.81 92 ALA A N 1
ATOM 722 C CA . ALA A 1 92 ? -6.032 9.365 -6.189 1.00 86.81 92 ALA A CA 1
ATOM 723 C C . ALA A 1 92 ? -5.048 10.009 -5.197 1.00 86.81 92 ALA A C 1
ATOM 725 O O . ALA A 1 92 ? -3.954 10.414 -5.594 1.00 86.81 92 ALA A O 1
ATOM 726 N N . GLN A 1 93 ? -5.388 10.051 -3.904 1.00 84.19 93 GLN A N 1
ATOM 727 C CA . GLN A 1 93 ? -4.483 10.566 -2.872 1.00 84.19 93 GLN A CA 1
ATOM 728 C C . GLN A 1 93 ? -3.250 9.682 -2.702 1.00 84.19 93 GLN A C 1
ATOM 730 O O . GLN A 1 93 ? -2.131 10.187 -2.611 1.00 84.19 93 GLN A O 1
ATOM 735 N N . PHE A 1 94 ? -3.424 8.363 -2.745 1.00 91.31 94 PHE A N 1
ATOM 736 C CA . PHE A 1 94 ? -2.305 7.428 -2.678 1.00 91.31 94 PHE A CA 1
ATOM 737 C C . PHE A 1 94 ? -1.334 7.597 -3.861 1.00 91.31 94 PHE A C 1
ATOM 739 O O . PHE A 1 94 ? -0.116 7.554 -3.692 1.00 91.31 94 PHE A O 1
ATOM 746 N N . GLU A 1 95 ? -1.853 7.875 -5.059 1.00 91.31 95 GLU A N 1
ATOM 747 C CA . GLU A 1 95 ? -1.035 8.201 -6.229 1.00 91.31 95 GLU A CA 1
ATOM 748 C C . GLU A 1 95 ? -0.328 9.556 -6.103 1.00 91.31 95 GLU A C 1
ATOM 750 O O . GLU A 1 95 ? 0.833 9.684 -6.498 1.00 91.31 95 GLU A O 1
ATOM 755 N N . ASN A 1 96 ? -0.992 10.567 -5.538 1.00 88.00 96 ASN A N 1
ATOM 756 C CA . ASN A 1 96 ? -0.357 11.856 -5.264 1.00 88.00 96 ASN A CA 1
ATOM 757 C C . ASN A 1 96 ? 0.843 11.682 -4.325 1.00 88.00 96 ASN A C 1
ATOM 759 O O . ASN A 1 96 ? 1.911 12.227 -4.605 1.00 88.00 96 ASN A O 1
ATOM 763 N N . ILE A 1 97 ? 0.707 10.863 -3.278 1.00 89.62 97 ILE A N 1
ATOM 764 C CA . ILE A 1 97 ? 1.821 10.515 -2.385 1.00 89.62 97 ILE A CA 1
ATOM 765 C C . ILE A 1 97 ? 2.937 9.816 -3.162 1.00 89.62 97 ILE A C 1
ATOM 767 O O . ILE A 1 97 ? 4.091 10.203 -3.020 1.00 89.62 97 ILE A O 1
ATOM 771 N N . ALA A 1 98 ? 2.617 8.872 -4.053 1.00 92.00 98 ALA A N 1
ATOM 772 C CA . ALA A 1 98 ? 3.621 8.199 -4.884 1.00 92.00 98 ALA A CA 1
ATOM 773 C C . ALA A 1 98 ? 4.459 9.185 -5.724 1.00 92.00 98 ALA A C 1
ATOM 775 O O . ALA A 1 98 ? 5.685 9.069 -5.801 1.00 92.00 98 ALA A O 1
ATOM 776 N N . ARG A 1 99 ? 3.812 10.183 -6.345 1.00 89.88 99 ARG A N 1
ATOM 777 C CA . ARG A 1 99 ? 4.501 11.249 -7.102 1.00 89.88 99 ARG A CA 1
ATOM 778 C C . ARG A 1 99 ? 5.338 12.142 -6.190 1.00 89.88 99 ARG A C 1
ATOM 780 O O . ARG A 1 99 ? 6.437 12.561 -6.561 1.00 89.88 99 ARG A O 1
ATOM 787 N N . ASN A 1 100 ? 4.822 12.442 -5.006 1.00 89.69 100 ASN A N 1
ATOM 788 C CA . ASN A 1 100 ? 5.495 13.301 -4.045 1.00 89.69 100 ASN A CA 1
ATOM 789 C C . ASN A 1 100 ? 6.738 12.623 -3.465 1.00 89.69 100 ASN A C 1
ATOM 791 O O . ASN A 1 100 ? 7.787 13.258 -3.447 1.00 89.69 100 ASN A O 1
ATOM 795 N N . GLU A 1 101 ? 6.666 11.335 -3.120 1.00 89.25 101 GLU A N 1
ATOM 796 C CA . GLU A 1 101 ? 7.824 10.539 -2.690 1.00 89.25 101 GLU A CA 1
ATOM 797 C C . GLU A 1 101 ? 8.888 10.453 -3.791 1.00 89.25 101 GLU A C 1
ATOM 799 O O . GLU A 1 101 ? 10.064 10.686 -3.531 1.00 89.25 101 GLU A O 1
ATOM 804 N N . TYR A 1 102 ? 8.490 10.255 -5.055 1.00 88.25 102 TYR A N 1
ATOM 805 C CA . TYR A 1 102 ? 9.442 10.264 -6.175 1.00 88.25 102 TYR A CA 1
ATOM 806 C C . TYR A 1 102 ? 10.169 11.609 -6.346 1.00 88.25 102 TYR A C 1
ATOM 808 O O . TYR A 1 102 ? 11.309 11.653 -6.798 1.00 88.25 102 TYR A O 1
ATOM 816 N N . THR A 1 103 ? 9.515 12.720 -5.992 1.00 86.69 103 THR A N 1
ATOM 817 C CA . THR A 1 103 ? 10.081 14.076 -6.110 1.00 86.69 103 THR A CA 1
ATOM 818 C C . THR A 1 103 ? 10.594 14.647 -4.789 1.00 86.69 103 THR A C 1
ATOM 820 O O . THR A 1 103 ? 10.910 15.835 -4.734 1.00 86.69 103 THR A O 1
ATOM 823 N N . LYS A 1 104 ? 10.675 13.824 -3.737 1.00 83.69 104 LYS A N 1
ATOM 824 C CA . LYS A 1 104 ? 11.182 14.219 -2.418 1.00 83.69 104 LYS A CA 1
ATOM 825 C C . LYS A 1 104 ? 12.687 14.458 -2.437 1.00 83.69 104 LYS A C 1
ATOM 827 O O . LYS A 1 104 ? 13.164 15.389 -1.797 1.00 83.69 104 LYS A O 1
ATOM 832 N N . SER A 1 105 ? 13.423 13.608 -3.149 1.00 78.75 105 SER A N 1
ATOM 833 C CA . SER A 1 105 ? 14.869 13.722 -3.318 1.00 78.75 105 SER A CA 1
ATOM 834 C C . SER A 1 105 ? 15.213 14.276 -4.698 1.00 78.75 105 SER A C 1
ATOM 836 O O . SER A 1 105 ? 14.548 13.971 -5.689 1.00 78.75 105 SER A O 1
ATOM 838 N N . ASP A 1 106 ? 16.287 15.062 -4.773 1.00 72.38 106 ASP A N 1
ATOM 839 C CA . ASP A 1 106 ? 16.760 15.637 -6.039 1.00 72.38 106 ASP A CA 1
ATOM 840 C C . ASP A 1 106 ? 17.242 14.546 -7.018 1.00 72.38 106 ASP A C 1
ATOM 842 O O . ASP A 1 106 ? 17.022 14.615 -8.225 1.00 72.38 106 ASP A O 1
ATOM 846 N N . MET A 1 107 ? 17.777 13.443 -6.477 1.00 73.56 107 MET A N 1
ATOM 847 C CA . MET A 1 107 ? 18.164 12.250 -7.241 1.00 73.56 107 MET A CA 1
ATOM 848 C C . MET A 1 107 ? 16.978 11.445 -7.807 1.00 73.56 107 MET A C 1
ATOM 850 O O . MET A 1 107 ? 17.210 10.540 -8.610 1.00 73.56 107 MET A O 1
ATOM 854 N N . LYS A 1 108 ? 15.726 11.765 -7.433 1.00 83.31 108 LYS A N 1
ATOM 855 C CA . LYS A 1 108 ? 14.485 11.134 -7.928 1.00 83.31 108 LYS A CA 1
ATOM 856 C C . LYS A 1 108 ? 14.583 9.609 -8.025 1.00 83.31 108 LYS A C 1
ATOM 858 O O . LYS A 1 108 ? 14.552 9.018 -9.110 1.00 83.31 108 LYS A O 1
ATOM 863 N N . ASN A 1 109 ? 14.749 8.961 -6.878 1.00 87.00 109 ASN A N 1
ATOM 864 C CA . ASN A 1 109 ? 14.931 7.518 -6.815 1.00 87.00 109 ASN A CA 1
ATOM 865 C C . ASN A 1 109 ? 13.600 6.771 -7.072 1.00 87.00 109 ASN A C 1
ATOM 867 O O . ASN A 1 109 ? 12.649 6.928 -6.305 1.00 87.00 109 ASN A O 1
ATOM 871 N N . PRO A 1 110 ? 13.496 5.924 -8.117 1.00 89.00 110 PRO A N 1
ATOM 872 C CA . PRO A 1 110 ? 12.266 5.180 -8.397 1.00 89.00 110 PRO A CA 1
ATOM 873 C C . PRO A 1 110 ? 11.960 4.101 -7.347 1.00 89.00 110 PRO A C 1
ATOM 875 O O . PRO A 1 110 ? 10.812 3.666 -7.251 1.00 89.00 110 PRO A O 1
ATOM 878 N N . VAL A 1 111 ? 12.944 3.674 -6.546 1.00 90.88 111 VAL A N 1
ATOM 879 C CA . VAL A 1 111 ? 12.753 2.663 -5.489 1.00 90.88 111 VAL A CA 1
ATOM 880 C C . VAL A 1 111 ? 11.719 3.132 -4.463 1.00 90.88 111 VAL A C 1
ATOM 882 O O . VAL A 1 111 ? 10.786 2.386 -4.170 1.00 90.88 111 VAL A O 1
ATOM 885 N N . ASP A 1 112 ? 11.812 4.386 -4.019 1.00 89.50 112 ASP A N 1
ATOM 886 C CA . ASP A 1 112 ? 10.989 4.942 -2.933 1.00 89.50 112 ASP A CA 1
ATOM 887 C C . ASP A 1 112 ? 9.496 5.007 -3.315 1.00 89.50 112 ASP A C 1
ATOM 889 O O . ASP A 1 112 ? 8.605 4.798 -2.497 1.00 89.50 112 ASP A O 1
ATOM 893 N N . CYS A 1 113 ? 9.194 5.204 -4.603 1.00 92.69 113 CYS A N 1
ATOM 894 C CA . CYS A 1 113 ? 7.819 5.232 -5.109 1.00 92.69 113 CYS A CA 1
ATOM 895 C C . CYS A 1 113 ? 7.284 3.861 -5.573 1.00 92.69 113 CYS A C 1
ATOM 897 O O . CYS A 1 113 ? 6.094 3.730 -5.878 1.00 92.69 113 CYS A O 1
ATOM 899 N N . THR A 1 114 ? 8.140 2.830 -5.639 1.00 94.75 114 THR A N 1
ATOM 900 C CA . THR A 1 114 ? 7.804 1.518 -6.229 1.00 94.75 114 THR A CA 1
ATOM 901 C C . THR A 1 114 ? 6.642 0.854 -5.489 1.00 94.75 114 THR A C 1
ATOM 903 O O . THR A 1 114 ? 5.709 0.375 -6.138 1.00 94.75 114 THR A O 1
ATOM 906 N N . LEU A 1 115 ? 6.655 0.860 -4.150 1.00 95.56 115 LEU A N 1
ATOM 907 C CA . LEU A 1 115 ? 5.588 0.266 -3.336 1.00 95.56 115 LEU A CA 1
ATOM 908 C C . LEU A 1 115 ? 4.222 0.873 -3.673 1.00 95.56 115 LEU A C 1
ATOM 910 O O . LEU A 1 115 ? 3.265 0.144 -3.934 1.00 95.56 115 LEU A O 1
ATOM 914 N N . PHE A 1 116 ? 4.154 2.204 -3.737 1.00 95.25 116 PHE A N 1
ATOM 915 C CA . PHE A 1 116 ? 2.907 2.924 -3.959 1.00 95.25 116 PHE A CA 1
ATOM 916 C C . PHE A 1 116 ? 2.324 2.669 -5.357 1.00 95.25 116 PHE A C 1
ATOM 918 O O . PHE A 1 116 ? 1.135 2.378 -5.503 1.00 95.25 116 PHE A O 1
ATOM 925 N N . TYR A 1 117 ? 3.158 2.708 -6.402 1.00 95.56 117 TYR A N 1
ATOM 926 C CA . TYR A 1 117 ? 2.690 2.450 -7.769 1.00 95.56 117 TYR A CA 1
ATOM 927 C C . TYR A 1 117 ? 2.289 0.995 -8.007 1.00 95.56 117 TYR A C 1
ATOM 929 O O . TYR A 1 117 ? 1.334 0.740 -8.746 1.00 95.56 117 TYR A O 1
ATOM 937 N N . LEU A 1 118 ? 2.990 0.036 -7.395 1.00 95.69 118 LEU A N 1
ATOM 938 C CA . LEU A 1 118 ? 2.629 -1.377 -7.515 1.00 95.69 118 LEU A CA 1
ATOM 939 C C . LEU A 1 118 ? 1.371 -1.722 -6.718 1.00 95.69 118 LEU A C 1
ATOM 941 O O . LEU A 1 118 ? 0.564 -2.510 -7.208 1.00 95.69 118 LEU A O 1
ATOM 945 N N . ALA A 1 119 ? 1.135 -1.067 -5.578 1.00 95.81 119 ALA A N 1
ATOM 946 C CA . ALA A 1 119 ? -0.141 -1.160 -4.871 1.00 95.81 119 ALA A CA 1
ATOM 947 C C . ALA A 1 119 ? -1.321 -0.657 -5.730 1.00 95.81 119 ALA A C 1
ATOM 949 O O . ALA A 1 119 ? -2.393 -1.253 -5.728 1.00 95.81 119 ALA A O 1
ATOM 950 N N . LEU A 1 120 ? -1.110 0.372 -6.557 1.00 95.12 120 LEU A N 1
ATOM 951 C CA . LEU A 1 120 ? -2.098 0.854 -7.536 1.00 95.12 120 LEU A CA 1
ATOM 952 C C . LEU A 1 120 ? -2.182 -0.002 -8.815 1.00 95.12 120 LEU A C 1
ATOM 954 O O . LEU A 1 120 ? -2.927 0.340 -9.732 1.00 95.12 120 LEU A O 1
ATOM 958 N N . ARG A 1 121 ? -1.386 -1.076 -8.922 1.00 93.94 121 ARG A N 1
ATOM 959 C CA . ARG A 1 121 ? -1.214 -1.903 -10.133 1.00 93.94 121 ARG A CA 1
ATOM 960 C C . ARG A 1 121 ? -0.765 -1.104 -11.373 1.00 93.94 121 ARG A C 1
ATOM 962 O O . ARG A 1 121 ? -0.908 -1.556 -12.508 1.00 93.94 121 ARG A O 1
ATOM 969 N N . LYS A 1 122 ? -0.130 0.060 -11.181 1.00 94.12 122 LYS A N 1
ATOM 970 C CA . LYS A 1 122 ? 0.363 0.957 -12.246 1.00 94.12 122 LYS A CA 1
ATOM 971 C C . LYS A 1 122 ? 1.809 0.646 -12.655 1.00 94.12 122 LYS A C 1
ATOM 973 O O . LYS A 1 122 ? 2.678 1.518 -12.666 1.00 94.12 122 LYS A O 1
ATOM 978 N N . LYS A 1 123 ? 2.073 -0.603 -13.062 1.00 93.50 123 LYS A N 1
ATOM 979 C CA . LYS A 1 123 ? 3.416 -1.059 -13.492 1.00 93.50 123 LYS A CA 1
ATOM 980 C C . LYS A 1 123 ? 3.990 -0.229 -14.652 1.00 93.50 123 LYS A C 1
ATOM 982 O O . LYS A 1 123 ? 5.192 0.016 -14.692 1.00 93.50 123 LYS A O 1
ATOM 987 N N . ALA A 1 124 ? 3.145 0.206 -15.588 1.00 92.50 124 ALA A N 1
ATOM 988 C CA . ALA A 1 124 ? 3.572 0.979 -16.757 1.00 92.50 124 ALA A CA 1
ATOM 989 C C . ALA A 1 124 ? 4.192 2.337 -16.376 1.00 92.50 124 ALA A C 1
ATOM 991 O O . ALA A 1 124 ? 5.206 2.735 -16.947 1.00 92.50 124 ALA A O 1
ATOM 992 N N . VAL A 1 125 ? 3.634 3.014 -15.364 1.00 93.25 125 VAL A N 1
ATOM 993 C CA . VAL A 1 125 ? 4.197 4.271 -14.842 1.00 93.25 125 VAL A CA 1
ATOM 994 C C . VAL A 1 125 ? 5.579 4.007 -14.256 1.00 93.25 125 VAL A C 1
ATOM 996 O O . VAL A 1 125 ? 6.542 4.684 -14.608 1.00 93.25 125 VAL A O 1
ATOM 999 N N . LEU A 1 126 ? 5.701 2.954 -13.445 1.00 92.81 126 LEU A N 1
ATOM 1000 C CA . LEU A 1 126 ? 6.967 2.561 -12.836 1.00 92.81 126 LEU A CA 1
ATOM 1001 C C . LEU A 1 126 ? 8.045 2.234 -13.885 1.00 92.81 126 LEU A C 1
ATOM 1003 O O . LEU A 1 126 ? 9.181 2.679 -13.746 1.00 92.81 126 LEU A O 1
ATOM 1007 N N . GLN A 1 127 ? 7.701 1.529 -14.969 1.00 92.94 127 GLN A N 1
ATOM 1008 C CA . GLN A 1 127 ? 8.622 1.304 -16.095 1.00 92.94 127 GLN A CA 1
ATOM 1009 C C . GLN A 1 127 ? 9.132 2.621 -16.702 1.00 92.94 127 GLN A C 1
ATOM 1011 O O . GLN A 1 127 ? 10.312 2.730 -17.031 1.00 92.94 127 GLN A O 1
ATOM 1016 N N . GLY A 1 128 ? 8.259 3.625 -16.838 1.00 92.31 128 GLY A N 1
ATOM 1017 C CA . GLY A 1 128 ? 8.637 4.962 -17.301 1.00 92.31 128 GLY A CA 1
ATOM 1018 C C . GLY A 1 128 ? 9.643 5.642 -16.372 1.00 92.31 128 GLY A C 1
ATOM 1019 O O . GLY A 1 128 ? 10.660 6.149 -16.843 1.00 92.31 128 GLY A O 1
ATOM 1020 N N . LEU A 1 129 ? 9.413 5.579 -15.059 1.00 91.69 129 LEU A N 1
ATOM 1021 C CA . LEU A 1 129 ? 10.311 6.157 -14.051 1.00 91.69 129 LEU A CA 1
ATOM 1022 C C . LEU A 1 129 ? 11.685 5.473 -14.046 1.00 91.69 129 LEU A C 1
ATOM 1024 O O . LEU A 1 129 ? 12.716 6.144 -14.025 1.00 91.69 129 LEU A O 1
ATOM 1028 N N . TRP A 1 130 ? 11.720 4.140 -14.146 1.00 92.00 130 TRP A N 1
ATOM 1029 C CA . TRP A 1 130 ? 12.978 3.395 -14.249 1.00 92.00 130 TRP A CA 1
ATOM 1030 C C . TRP A 1 130 ? 13.730 3.674 -15.553 1.00 92.00 130 TRP A C 1
ATOM 1032 O O . TRP A 1 130 ? 14.957 3.641 -15.557 1.00 92.00 130 TRP A O 1
ATOM 1042 N N . ARG A 1 131 ? 13.049 4.028 -16.649 1.00 90.31 131 ARG A N 1
ATOM 1043 C CA . ARG A 1 131 ? 13.731 4.462 -17.880 1.00 90.31 131 ARG A CA 1
ATOM 1044 C C . ARG A 1 131 ? 14.543 5.744 -17.662 1.00 90.31 131 ARG A C 1
ATOM 1046 O O . ARG A 1 131 ? 15.624 5.867 -18.226 1.00 90.31 131 ARG A O 1
ATOM 1053 N N . MET A 1 132 ? 14.054 6.656 -16.820 1.00 88.00 132 MET A N 1
ATOM 1054 C CA . MET A 1 132 ? 14.723 7.927 -16.505 1.00 88.00 132 MET A CA 1
ATOM 1055 C C . MET A 1 132 ? 15.873 7.773 -15.495 1.00 88.00 132 MET A C 1
ATOM 1057 O O . MET A 1 132 ? 16.783 8.595 -15.464 1.00 88.00 132 MET A O 1
ATOM 1061 N N . ALA A 1 133 ? 15.870 6.710 -14.689 1.00 88.31 133 ALA A N 1
ATOM 1062 C CA . ALA A 1 133 ? 16.867 6.460 -13.648 1.00 88.31 133 ALA A CA 1
ATOM 1063 C C . ALA A 1 133 ? 18.120 5.721 -14.167 1.00 88.31 133 ALA A C 1
ATOM 1065 O O . ALA A 1 133 ? 18.522 4.700 -13.610 1.00 88.31 133 ALA A O 1
ATOM 1066 N N . ALA A 1 134 ? 18.748 6.230 -15.233 1.00 84.62 134 ALA A N 1
ATOM 1067 C CA . ALA A 1 134 ? 19.926 5.609 -15.861 1.00 84.62 134 ALA A CA 1
ATOM 1068 C C . ALA A 1 134 ? 21.163 5.533 -14.942 1.00 84.62 134 ALA A C 1
ATOM 1070 O O . ALA A 1 134 ? 22.048 4.708 -15.148 1.00 84.62 134 ALA A O 1
ATOM 1071 N N . TRP A 1 135 ? 21.212 6.371 -13.905 1.00 85.81 135 TRP A N 1
ATOM 1072 C CA . TRP A 1 135 ? 22.290 6.388 -12.917 1.00 85.81 135 TRP A CA 1
ATOM 1073 C C . TRP A 1 135 ? 22.256 5.184 -11.959 1.00 85.81 135 TRP A C 1
ATOM 1075 O O . TRP A 1 135 ? 23.258 4.878 -11.310 1.00 85.81 135 TRP A O 1
ATOM 1085 N N . ASN A 1 136 ? 21.120 4.486 -11.848 1.00 87.25 136 ASN A N 1
ATOM 1086 C CA . ASN A 1 136 ? 20.974 3.366 -10.928 1.00 87.25 136 ASN A CA 1
ATOM 1087 C C . ASN A 1 136 ? 21.451 2.055 -11.576 1.00 87.25 136 ASN A C 1
ATOM 1089 O O . ASN A 1 136 ? 20.952 1.630 -12.615 1.00 87.25 136 ASN A O 1
ATOM 1093 N N . ARG A 1 137 ? 22.375 1.347 -10.919 1.00 87.38 137 ARG A N 1
ATOM 1094 C CA . ARG A 1 137 ? 22.912 0.058 -11.396 1.00 87.38 137 ARG A CA 1
ATOM 1095 C C . ARG A 1 137 ? 21.831 -1.016 -11.570 1.00 87.38 137 ARG A C 1
ATOM 1097 O O . ARG A 1 137 ? 21.942 -1.872 -12.442 1.00 87.38 137 ARG A O 1
ATOM 1104 N N . GLU A 1 138 ? 20.776 -0.970 -10.757 1.00 86.81 138 GLU A N 1
ATOM 1105 C CA . GLU A 1 138 ? 19.676 -1.944 -10.782 1.00 86.81 138 GLU A CA 1
ATOM 1106 C C . GLU A 1 138 ? 18.653 -1.662 -11.897 1.00 86.81 138 GLU A C 1
ATOM 1108 O O . GLU A 1 138 ? 17.736 -2.460 -12.113 1.00 86.81 138 GLU A O 1
ATOM 1113 N N . GLN A 1 139 ? 18.820 -0.563 -12.642 1.00 91.62 139 GLN A N 1
ATOM 1114 C CA . GLN A 1 139 ? 17.895 -0.115 -13.679 1.00 91.62 139 GLN A CA 1
ATOM 1115 C C . GLN A 1 139 ? 17.698 -1.160 -14.780 1.00 91.62 139 GLN A C 1
ATOM 1117 O O . GLN A 1 139 ? 16.564 -1.530 -15.080 1.00 91.62 139 GLN A O 1
ATOM 1122 N N . SER A 1 140 ? 18.787 -1.681 -15.353 1.00 89.88 140 SER A N 1
ATOM 1123 C CA . SER A 1 140 ? 18.720 -2.646 -16.461 1.00 89.88 140 SER A CA 1
ATOM 1124 C C . SER A 1 140 ? 18.023 -3.948 -16.049 1.00 89.88 140 SER A C 1
ATOM 1126 O O . SER A 1 140 ? 17.146 -4.443 -16.759 1.00 89.88 140 SER A O 1
ATOM 1128 N N . ALA A 1 141 ? 18.357 -4.480 -14.869 1.00 90.88 141 ALA A N 1
ATOM 1129 C CA . ALA A 1 141 ? 17.743 -5.699 -14.346 1.00 90.88 141 ALA A CA 1
ATOM 1130 C C . ALA A 1 141 ? 16.251 -5.498 -14.034 1.00 90.88 141 ALA A C 1
ATOM 1132 O O . ALA A 1 141 ? 15.416 -6.309 -14.442 1.00 90.88 141 ALA A O 1
ATOM 1133 N N . THR A 1 142 ? 15.908 -4.392 -13.371 1.00 91.19 142 THR A N 1
ATOM 1134 C CA . THR A 1 142 ? 14.524 -4.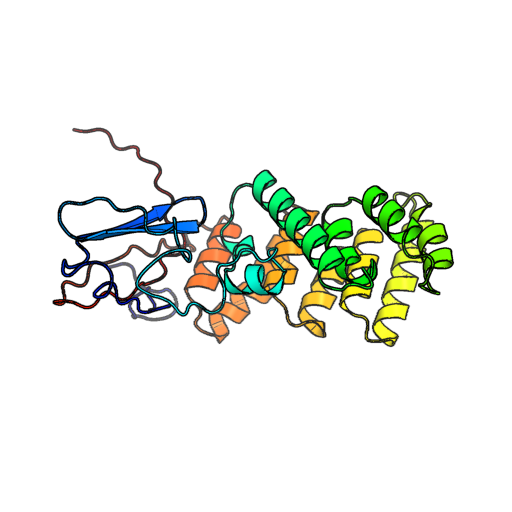079 -12.992 1.00 91.19 142 THR A CA 1
ATOM 1135 C C . THR A 1 142 ? 13.663 -3.798 -14.222 1.00 91.19 142 THR A C 1
ATOM 1137 O O . THR A 1 142 ? 12.558 -4.323 -14.320 1.00 91.19 142 THR A O 1
ATOM 1140 N N . MET A 1 143 ? 14.172 -3.068 -15.219 1.00 93.00 143 MET A N 1
ATOM 1141 C CA . MET A 1 143 ? 13.463 -2.835 -16.484 1.00 93.00 143 MET A CA 1
ATOM 1142 C C . MET A 1 143 ? 13.190 -4.135 -17.243 1.00 93.00 143 MET A C 1
ATOM 1144 O O . MET A 1 143 ? 12.061 -4.352 -17.686 1.00 93.00 143 MET A O 1
ATOM 1148 N N . LYS A 1 144 ? 14.186 -5.028 -17.345 1.00 92.50 144 LYS A N 1
ATOM 1149 C CA . LYS A 1 144 ? 14.011 -6.350 -17.969 1.00 92.50 144 LYS A CA 1
ATOM 1150 C C . LYS A 1 144 ? 12.948 -7.172 -17.255 1.00 92.50 144 LYS A C 1
ATOM 1152 O O . LYS A 1 144 ? 12.131 -7.799 -17.918 1.00 92.50 144 LYS A O 1
ATOM 1157 N N . LEU A 1 145 ? 12.937 -7.157 -15.922 1.00 92.62 145 LEU A N 1
ATOM 1158 C CA . LEU A 1 145 ? 11.923 -7.848 -15.133 1.00 92.62 145 LEU A CA 1
ATOM 1159 C C . LEU A 1 145 ? 10.536 -7.245 -15.380 1.00 92.62 145 LEU A C 1
ATOM 1161 O O . LEU A 1 145 ? 9.609 -7.972 -15.733 1.00 92.62 145 LEU A O 1
ATOM 1165 N N . LEU A 1 146 ? 10.404 -5.923 -15.239 1.00 92.19 146 LEU A N 1
ATOM 1166 C CA . LEU A 1 146 ? 9.131 -5.220 -15.367 1.00 92.19 146 LEU A CA 1
ATOM 1167 C C . LEU A 1 146 ? 8.533 -5.341 -16.770 1.00 92.19 146 LEU A C 1
ATOM 1169 O O . LEU A 1 146 ? 7.310 -5.294 -16.880 1.00 92.19 146 LEU A O 1
ATOM 1173 N N . ALA A 1 147 ? 9.337 -5.498 -17.825 1.00 93.12 147 ALA A N 1
ATOM 1174 C CA . ALA A 1 147 ? 8.861 -5.672 -19.202 1.00 93.12 147 ALA A CA 1
ATOM 1175 C C . ALA A 1 147 ? 7.983 -6.924 -19.395 1.00 93.12 147 ALA A C 1
ATOM 1177 O O . ALA A 1 147 ? 7.118 -6.933 -20.266 1.00 93.12 147 ALA A O 1
ATOM 1178 N N . ASN A 1 148 ? 8.149 -7.948 -18.555 1.00 93.38 148 ASN A N 1
ATOM 1179 C CA . ASN A 1 148 ? 7.423 -9.210 -18.687 1.00 93.38 148 ASN A CA 1
ATOM 1180 C C . ASN A 1 148 ? 5.960 -9.119 -18.236 1.00 93.38 148 ASN A C 1
ATOM 1182 O O . ASN A 1 148 ? 5.562 -8.213 -17.494 1.00 93.38 148 ASN A O 1
ATOM 1186 N N . ASN A 1 149 ? 5.153 -10.096 -18.651 1.00 92.38 149 ASN A N 1
ATOM 1187 C CA . ASN A 1 149 ? 3.771 -10.227 -18.210 1.00 92.38 149 ASN A CA 1
ATOM 1188 C C . ASN A 1 149 ? 3.691 -10.934 -16.845 1.00 92.38 149 ASN A C 1
ATOM 1190 O O . ASN A 1 149 ? 4.067 -12.092 -16.717 1.00 92.38 149 ASN A O 1
ATOM 1194 N N . PHE A 1 150 ? 3.167 -10.252 -15.824 1.00 91.88 150 PHE A N 1
ATOM 1195 C CA . PHE A 1 150 ? 3.028 -10.807 -14.469 1.00 91.88 150 PHE A CA 1
ATOM 1196 C C . PHE A 1 150 ? 1.713 -11.554 -14.247 1.00 91.88 150 PHE A C 1
ATOM 1198 O O . PHE A 1 150 ? 1.442 -11.974 -13.129 1.00 91.88 150 PHE A O 1
ATOM 1205 N N . GLN A 1 151 ? 0.909 -11.762 -15.292 1.00 90.81 151 GLN A N 1
ATOM 1206 C CA . GLN A 1 151 ? -0.167 -12.752 -15.236 1.00 90.81 151 GLN A CA 1
ATOM 1207 C C . GLN A 1 151 ? 0.388 -14.183 -15.262 1.00 90.81 151 GLN A C 1
ATOM 1209 O O . GLN A 1 151 ? -0.183 -15.081 -14.645 1.00 90.81 151 GLN A O 1
ATOM 1214 N N . ASP A 1 152 ? 1.559 -14.385 -15.874 1.00 93.94 152 ASP A N 1
ATOM 1215 C CA . ASP A 1 152 ? 2.185 -15.700 -15.953 1.00 93.94 152 ASP A CA 1
ATOM 1216 C C . ASP A 1 152 ? 2.819 -16.095 -14.616 1.00 93.94 152 ASP A C 1
ATOM 1218 O O . ASP A 1 152 ? 3.662 -15.383 -14.053 1.00 93.94 152 ASP A O 1
ATOM 1222 N N . LYS A 1 153 ? 2.510 -17.312 -14.153 1.00 94.00 153 LYS A N 1
ATOM 1223 C CA . LYS A 1 153 ? 3.068 -17.879 -12.914 1.00 94.00 153 LYS A CA 1
ATOM 1224 C C . LYS A 1 153 ? 4.601 -17.841 -12.890 1.00 94.00 153 LYS A C 1
ATOM 1226 O O . LYS A 1 153 ? 5.183 -17.571 -11.845 1.00 94.00 153 LYS A O 1
ATOM 1231 N N . LYS A 1 154 ? 5.258 -18.038 -14.041 1.00 94.12 154 LYS A N 1
ATOM 1232 C CA . LYS A 1 154 ? 6.725 -17.966 -14.186 1.00 94.12 154 LYS A CA 1
ATOM 1233 C C . LYS A 1 154 ? 7.286 -16.631 -13.687 1.00 94.12 154 LYS A C 1
ATOM 1235 O O . LYS A 1 154 ? 8.242 -16.614 -12.910 1.00 94.12 154 LYS A O 1
ATOM 1240 N N . TRP A 1 155 ? 6.686 -15.521 -14.113 1.00 94.69 155 TRP A N 1
ATOM 1241 C CA . TRP A 1 155 ? 7.148 -14.180 -13.763 1.00 94.69 155 TRP A CA 1
ATOM 1242 C C . TRP A 1 155 ? 6.704 -13.766 -12.359 1.00 94.69 155 TRP A C 1
ATOM 1244 O O . TRP A 1 155 ? 7.478 -13.103 -11.667 1.00 94.69 155 TRP A O 1
ATOM 1254 N N . LYS A 1 156 ? 5.551 -14.257 -11.875 1.00 94.44 156 LYS A N 1
ATOM 1255 C CA . LYS A 1 156 ? 5.176 -14.150 -10.452 1.00 94.44 156 LYS A CA 1
ATOM 1256 C C . LYS A 1 156 ? 6.215 -14.829 -9.551 1.00 94.44 156 LYS A C 1
ATOM 1258 O O . LYS A 1 156 ? 6.724 -14.210 -8.622 1.00 94.44 156 LYS A O 1
ATOM 1263 N N . THR A 1 157 ? 6.632 -16.059 -9.865 1.00 94.81 157 THR A N 1
ATOM 1264 C CA . THR A 1 157 ? 7.682 -16.763 -9.105 1.00 94.81 157 THR A CA 1
ATOM 1265 C C . THR A 1 157 ? 9.031 -16.042 -9.174 1.00 94.81 157 THR A C 1
ATOM 1267 O O . THR A 1 157 ? 9.743 -15.988 -8.173 1.00 94.81 157 THR A O 1
ATOM 1270 N N . ALA A 1 158 ? 9.390 -15.457 -10.321 1.00 95.12 158 ALA A N 1
ATOM 1271 C CA . ALA A 1 158 ? 10.603 -14.645 -10.437 1.00 95.12 158 ALA A CA 1
ATOM 1272 C C . ALA A 1 158 ? 10.548 -13.391 -9.543 1.00 95.12 158 ALA A C 1
ATOM 1274 O O . ALA A 1 158 ? 11.527 -13.089 -8.859 1.00 95.12 158 ALA A O 1
ATOM 1275 N N . ALA A 1 159 ? 9.404 -12.698 -9.492 1.00 95.31 159 ALA A N 1
ATOM 1276 C CA . ALA A 1 159 ? 9.196 -11.562 -8.593 1.00 95.31 159 ALA A CA 1
ATOM 1277 C C . ALA A 1 159 ? 9.316 -11.969 -7.117 1.00 95.31 159 ALA A C 1
ATOM 1279 O O . ALA A 1 159 ? 10.021 -11.301 -6.366 1.00 95.31 159 ALA A O 1
ATOM 1280 N N . LEU A 1 160 ? 8.721 -13.099 -6.721 1.00 95.25 160 LEU A N 1
ATOM 1281 C CA . LEU A 1 160 ? 8.804 -13.612 -5.348 1.00 95.25 160 LEU A CA 1
ATOM 1282 C C . LEU A 1 160 ? 10.237 -13.964 -4.942 1.00 95.25 160 LEU A C 1
ATOM 1284 O O . LEU A 1 160 ? 10.687 -13.572 -3.869 1.00 95.25 160 LEU A O 1
ATOM 1288 N N . LYS A 1 161 ? 10.998 -14.640 -5.812 1.00 95.56 161 LYS A N 1
ATOM 1289 C CA . LYS A 1 161 ? 12.420 -14.928 -5.553 1.00 95.56 161 LYS A CA 1
ATOM 1290 C C . LYS A 1 161 ? 13.224 -13.645 -5.329 1.00 95.56 161 LYS A C 1
ATOM 1292 O O . LYS A 1 161 ? 14.034 -13.582 -4.406 1.00 95.56 161 LYS A O 1
ATOM 1297 N N . ASN A 1 162 ? 12.962 -12.613 -6.132 1.00 94.38 162 ASN A N 1
ATOM 1298 C CA . ASN A 1 162 ? 13.580 -11.302 -5.954 1.00 94.38 162 ASN A CA 1
ATOM 1299 C C . ASN A 1 162 ? 13.138 -10.630 -4.644 1.00 94.38 162 ASN A C 1
ATOM 1301 O O . ASN A 1 162 ? 13.977 -10.060 -3.952 1.00 94.38 162 ASN A O 1
ATOM 1305 N N . ALA A 1 163 ? 11.865 -10.749 -4.258 1.00 95.62 163 ALA A N 1
ATOM 1306 C CA . ALA A 1 163 ? 11.354 -10.224 -2.993 1.00 95.62 163 ALA A CA 1
ATOM 1307 C C . ALA A 1 163 ? 12.094 -10.829 -1.787 1.00 95.62 163 ALA A C 1
ATOM 1309 O O . ALA A 1 163 ? 12.601 -10.094 -0.939 1.00 95.62 163 ALA A O 1
ATOM 1310 N N . TYR A 1 164 ? 12.250 -12.157 -1.747 1.00 95.25 164 TYR A N 1
ATOM 1311 C CA . TYR A 1 164 ? 12.995 -12.829 -0.676 1.00 95.25 164 TYR A CA 1
ATOM 1312 C C . TYR A 1 164 ? 14.481 -12.446 -0.658 1.00 95.25 164 TYR A C 1
ATOM 1314 O O . TYR A 1 164 ? 15.045 -12.226 0.415 1.00 95.25 164 TYR A O 1
ATOM 1322 N N . ALA A 1 165 ? 15.113 -12.281 -1.824 1.00 95.19 165 ALA A N 1
ATOM 1323 C CA . ALA A 1 165 ? 16.491 -11.795 -1.898 1.00 95.19 165 ALA A CA 1
ATOM 1324 C C . ALA A 1 165 ? 16.641 -10.368 -1.330 1.00 95.19 165 ALA A C 1
ATOM 1326 O O . ALA A 1 165 ? 17.639 -10.059 -0.674 1.00 95.19 165 ALA A O 1
ATOM 1327 N N . LEU A 1 166 ? 15.644 -9.500 -1.541 1.00 93.88 166 LEU A N 1
ATOM 1328 C CA . LEU A 1 166 ? 15.620 -8.134 -1.007 1.00 93.88 166 LEU A CA 1
ATOM 1329 C C . LEU A 1 166 ? 15.414 -8.087 0.512 1.00 93.88 166 LEU A C 1
ATOM 1331 O O . LEU A 1 166 ? 15.994 -7.215 1.167 1.00 93.88 166 LEU A O 1
ATOM 1335 N N . LEU A 1 167 ? 14.670 -9.039 1.085 1.00 94.00 167 LEU A N 1
ATOM 1336 C CA . LEU A 1 167 ? 14.551 -9.179 2.542 1.00 94.00 167 LEU A CA 1
ATOM 1337 C C . LEU A 1 167 ? 15.914 -9.441 3.194 1.00 94.00 167 LEU A C 1
ATOM 1339 O O . LEU A 1 167 ? 16.240 -8.801 4.193 1.00 94.00 167 LEU A O 1
ATOM 1343 N N . GLY A 1 168 ? 16.752 -10.289 2.586 1.00 92.94 168 GLY A N 1
ATOM 1344 C CA . GLY A 1 168 ? 18.122 -10.533 3.057 1.00 92.94 168 GLY A CA 1
ATOM 1345 C C . GLY A 1 168 ? 19.014 -9.283 3.038 1.00 92.94 168 GLY A C 1
ATOM 1346 O O . GLY A 1 168 ? 19.932 -9.160 3.843 1.00 92.94 168 GLY A O 1
ATOM 1347 N N . ARG A 1 169 ? 18.710 -8.312 2.166 1.00 93.44 169 ARG A N 1
ATOM 1348 C CA . ARG A 1 169 ? 19.416 -7.021 2.063 1.00 93.44 169 ARG A CA 1
ATOM 1349 C C . ARG A 1 169 ? 18.824 -5.918 2.949 1.00 93.44 169 ARG A C 1
ATOM 1351 O O . ARG A 1 169 ? 19.231 -4.768 2.812 1.00 93.44 169 ARG A O 1
ATOM 1358 N N . ARG A 1 170 ? 17.856 -6.239 3.818 1.00 92.19 170 ARG A N 1
ATOM 1359 C CA . ARG A 1 170 ? 17.121 -5.285 4.677 1.00 92.19 170 ARG A CA 1
ATOM 1360 C C . ARG A 1 170 ? 16.384 -4.169 3.922 1.00 92.19 170 ARG A C 1
ATOM 1362 O O . ARG A 1 170 ? 16.093 -3.116 4.480 1.00 92.19 170 ARG A O 1
ATOM 1369 N N . ARG A 1 171 ? 16.046 -4.386 2.646 1.00 93.06 171 ARG A N 1
ATOM 1370 C CA . ARG A 1 171 ? 15.252 -3.437 1.842 1.00 93.06 171 ARG A CA 1
ATOM 1371 C C . ARG A 1 171 ? 13.777 -3.824 1.877 1.00 93.06 171 ARG A C 1
ATOM 1373 O O . ARG A 1 171 ? 13.229 -4.314 0.892 1.00 93.06 171 ARG A O 1
ATOM 1380 N N . HIS A 1 172 ? 13.150 -3.649 3.036 1.00 94.88 172 HIS A N 1
ATOM 1381 C CA . HIS A 1 172 ? 11.820 -4.200 3.315 1.00 94.88 172 HIS A CA 1
ATOM 1382 C C . HIS A 1 172 ? 10.691 -3.542 2.505 1.00 94.88 172 HIS A C 1
ATOM 1384 O O . HIS A 1 172 ? 9.817 -4.253 2.018 1.00 94.88 172 HIS A O 1
ATOM 1390 N N . GLU A 1 173 ? 10.738 -2.224 2.281 1.00 93.44 173 GLU A N 1
ATOM 1391 C CA . GLU A 1 173 ? 9.749 -1.510 1.449 1.00 93.44 173 GLU A CA 1
ATOM 1392 C C . GLU A 1 173 ? 9.762 -2.012 0.001 1.00 93.44 173 GLU A C 1
ATOM 1394 O O . GLU A 1 173 ? 8.727 -2.334 -0.584 1.00 93.44 173 GLU A O 1
ATOM 1399 N N . TYR A 1 174 ? 10.964 -2.155 -0.561 1.00 94.25 174 TYR A N 1
ATOM 1400 C CA . TYR A 1 174 ? 11.146 -2.649 -1.921 1.00 94.25 174 TYR A CA 1
ATOM 1401 C C . TYR A 1 174 ? 10.782 -4.135 -2.035 1.00 94.25 174 TYR A C 1
ATOM 1403 O O . TYR A 1 174 ? 10.153 -4.542 -3.007 1.00 94.25 174 TYR A O 1
ATOM 1411 N N . ALA A 1 175 ? 11.089 -4.946 -1.016 1.00 96.25 175 ALA A N 1
ATOM 1412 C CA . ALA A 1 175 ? 10.649 -6.338 -0.959 1.00 96.25 175 ALA A CA 1
ATOM 1413 C C . ALA A 1 175 ? 9.114 -6.454 -0.961 1.00 96.25 175 ALA A C 1
ATOM 1415 O O . ALA A 1 175 ? 8.568 -7.218 -1.756 1.00 96.25 175 ALA A O 1
ATOM 1416 N N . ALA A 1 176 ? 8.415 -5.660 -0.138 1.00 96.88 176 ALA A N 1
ATOM 1417 C CA . ALA A 1 176 ? 6.950 -5.607 -0.115 1.00 96.88 176 ALA A CA 1
ATOM 1418 C C . ALA A 1 176 ? 6.375 -5.251 -1.496 1.00 96.88 176 ALA A C 1
ATOM 1420 O O . ALA A 1 176 ? 5.437 -5.894 -1.965 1.00 96.88 176 ALA A O 1
ATOM 1421 N N . ALA A 1 177 ? 6.997 -4.305 -2.203 1.00 96.19 177 ALA A N 1
ATOM 1422 C CA . ALA A 1 177 ? 6.604 -3.940 -3.561 1.00 96.19 177 ALA A CA 1
ATOM 1423 C C . ALA A 1 177 ? 6.707 -5.128 -4.547 1.00 96.19 177 ALA A C 1
ATOM 1425 O O . ALA A 1 177 ? 5.822 -5.329 -5.378 1.00 96.19 177 ALA A O 1
ATOM 1426 N N . PHE A 1 178 ? 7.744 -5.965 -4.432 1.00 95.62 178 PHE A N 1
ATOM 1427 C CA . PHE A 1 178 ? 7.900 -7.162 -5.270 1.00 95.62 178 PHE A CA 1
ATOM 1428 C C . PHE A 1 178 ? 6.906 -8.276 -4.926 1.00 95.62 178 PHE A C 1
ATOM 1430 O O . PHE A 1 178 ? 6.469 -8.988 -5.830 1.00 95.62 178 PHE A O 1
ATOM 1437 N N . PHE A 1 179 ? 6.494 -8.404 -3.662 1.00 96.81 179 PHE A N 1
ATOM 1438 C CA . PHE A 1 179 ? 5.388 -9.296 -3.294 1.00 96.81 179 PHE A CA 1
ATOM 1439 C C . PHE A 1 179 ? 4.073 -8.863 -3.961 1.00 96.81 179 PHE A C 1
ATOM 1441 O O . PHE A 1 179 ? 3.361 -9.708 -4.503 1.00 96.81 179 PHE A O 1
ATOM 1448 N N . LEU A 1 180 ? 3.800 -7.553 -4.035 1.00 96.25 180 LEU A N 1
ATOM 1449 C CA . LEU A 1 180 ? 2.641 -7.020 -4.771 1.00 96.25 180 LEU A CA 1
ATOM 1450 C C . LEU A 1 180 ? 2.731 -7.270 -6.283 1.00 96.25 180 LEU A C 1
ATOM 1452 O O . LEU A 1 180 ? 1.708 -7.519 -6.924 1.00 96.25 180 LEU A O 1
ATOM 1456 N N . LEU A 1 181 ? 3.939 -7.239 -6.859 1.00 94.44 181 LEU A N 1
ATOM 1457 C CA . LEU A 1 181 ? 4.172 -7.595 -8.265 1.00 94.44 181 LEU A CA 1
ATOM 1458 C C . LEU A 1 181 ? 3.894 -9.081 -8.538 1.00 94.44 181 LEU A C 1
ATOM 1460 O O . LEU A 1 181 ? 3.420 -9.435 -9.616 1.00 94.44 181 LEU A O 1
ATOM 1464 N N . GLY A 1 182 ? 4.188 -9.936 -7.558 1.00 94.12 182 GLY A N 1
ATOM 1465 C CA . GLY A 1 182 ? 3.886 -11.366 -7.571 1.00 94.12 182 GLY A CA 1
ATOM 1466 C C . GLY A 1 182 ? 2.428 -11.714 -7.263 1.00 94.12 182 GLY A C 1
ATOM 1467 O O . GLY A 1 182 ? 2.104 -12.897 -7.281 1.00 94.12 182 GLY A O 1
ATOM 1468 N N . ASP A 1 183 ? 1.563 -10.720 -7.017 1.00 93.81 183 ASP A N 1
ATOM 1469 C CA . ASP A 1 183 ? 0.150 -10.903 -6.646 1.00 93.81 183 ASP A CA 1
ATOM 1470 C C . ASP A 1 183 ? -0.043 -11.606 -5.283 1.00 93.81 183 ASP A C 1
ATOM 1472 O O . ASP A 1 183 ? -1.062 -12.240 -5.024 1.00 93.81 183 ASP A O 1
ATOM 1476 N N . CYS A 1 184 ? 0.944 -11.469 -4.388 1.00 94.56 184 CYS A N 1
ATOM 1477 C CA . CYS A 1 184 ? 0.943 -12.009 -3.025 1.00 94.56 184 CYS A CA 1
ATOM 1478 C C . CYS A 1 184 ? 0.763 -10.877 -1.999 1.00 94.56 184 CYS A C 1
ATOM 1480 O O . CYS A 1 184 ? 1.708 -10.466 -1.321 1.00 94.56 184 CYS A O 1
ATOM 1482 N N . LEU A 1 185 ? -0.464 -10.356 -1.880 1.00 95.69 185 LEU A N 1
ATOM 1483 C CA . LEU A 1 185 ? -0.776 -9.237 -0.977 1.00 95.69 185 LEU A CA 1
ATOM 1484 C C . LEU A 1 185 ? -0.508 -9.571 0.498 1.00 95.69 185 LEU A C 1
ATOM 1486 O O . LEU A 1 185 ? 0.082 -8.762 1.209 1.00 95.69 185 LEU A O 1
ATOM 1490 N N . LYS A 1 186 ? -0.899 -10.768 0.950 1.00 95.12 186 LYS A N 1
ATOM 1491 C CA . LYS A 1 186 ? -0.734 -11.207 2.345 1.00 95.12 186 LYS A CA 1
ATOM 1492 C C . LYS A 1 186 ? 0.726 -11.162 2.798 1.00 95.12 186 LYS A C 1
ATOM 1494 O O . LYS A 1 186 ? 1.025 -10.645 3.872 1.00 95.12 186 LYS A O 1
ATOM 1499 N N . ASP A 1 187 ? 1.640 -11.638 1.956 1.00 95.44 187 ASP A N 1
ATOM 1500 C CA . ASP A 1 187 ? 3.075 -11.601 2.247 1.00 95.44 187 ASP A CA 1
ATOM 1501 C C . ASP A 1 187 ? 3.607 -10.165 2.271 1.00 95.44 187 ASP A C 1
ATOM 1503 O O . ASP A 1 187 ? 4.364 -9.808 3.174 1.00 95.44 187 ASP A O 1
ATOM 1507 N N . ALA A 1 188 ? 3.160 -9.308 1.345 1.00 96.81 188 ALA A N 1
ATOM 1508 C CA . ALA A 1 188 ? 3.528 -7.892 1.337 1.00 96.81 188 ALA A CA 1
ATOM 1509 C C . ALA A 1 188 ? 3.101 -7.188 2.638 1.00 96.81 188 ALA A C 1
ATOM 1511 O O . ALA A 1 188 ? 3.909 -6.509 3.273 1.00 96.81 188 ALA A O 1
ATOM 1512 N N . VAL A 1 189 ? 1.855 -7.401 3.067 1.00 96.19 189 VAL A N 1
ATOM 1513 C CA . VAL A 1 189 ? 1.297 -6.860 4.316 1.00 96.19 189 VAL A CA 1
ATOM 1514 C C . VAL A 1 189 ? 2.071 -7.374 5.527 1.00 96.19 189 VAL A C 1
ATOM 1516 O O . VAL A 1 189 ? 2.461 -6.584 6.384 1.00 96.19 189 VAL A O 1
ATOM 1519 N N . ASN A 1 190 ? 2.379 -8.671 5.575 1.00 95.50 190 ASN A N 1
ATOM 1520 C CA . ASN A 1 190 ? 3.180 -9.254 6.651 1.00 95.50 190 ASN A CA 1
ATOM 1521 C C . ASN A 1 190 ? 4.584 -8.639 6.738 1.00 95.50 190 ASN A C 1
ATOM 1523 O O . ASN A 1 190 ? 5.075 -8.390 7.840 1.00 95.50 190 ASN A O 1
ATOM 1527 N N . VAL A 1 191 ? 5.234 -8.360 5.604 1.00 96.00 191 VAL A N 1
ATOM 1528 C CA . VAL A 1 191 ? 6.531 -7.661 5.588 1.00 96.00 191 VAL A CA 1
ATOM 1529 C C . VAL A 1 191 ? 6.389 -6.242 6.136 1.00 96.00 191 VAL A C 1
ATOM 1531 O O . VAL A 1 191 ? 7.200 -5.837 6.970 1.00 96.00 191 VAL A O 1
ATOM 1534 N N . ILE A 1 192 ? 5.351 -5.506 5.730 1.00 95.88 192 ILE A N 1
ATOM 1535 C CA . ILE A 1 192 ? 5.099 -4.140 6.212 1.00 95.88 192 ILE A CA 1
ATOM 1536 C C . ILE A 1 192 ? 4.862 -4.134 7.730 1.00 95.88 192 ILE A C 1
ATOM 1538 O O . ILE A 1 192 ? 5.485 -3.358 8.452 1.00 95.88 192 ILE A O 1
ATOM 1542 N N . LEU A 1 193 ? 4.031 -5.036 8.248 1.00 94.38 193 LEU A N 1
ATOM 1543 C CA . LEU A 1 193 ? 3.735 -5.101 9.680 1.00 94.38 193 LEU A CA 1
ATOM 1544 C C . LEU A 1 193 ? 4.942 -5.516 10.520 1.00 94.38 193 LEU A C 1
ATOM 1546 O O . LEU A 1 193 ? 5.236 -4.887 11.532 1.00 94.38 193 LEU A O 1
ATOM 1550 N N . ASN A 1 194 ? 5.642 -6.574 10.113 1.00 93.25 194 ASN A N 1
ATOM 1551 C CA . ASN A 1 194 ? 6.683 -7.167 10.949 1.00 93.25 194 ASN A CA 1
ATOM 1552 C C . ASN A 1 194 ? 8.011 -6.410 10.848 1.00 93.25 194 ASN A C 1
ATOM 1554 O O . ASN A 1 194 ? 8.717 -6.276 11.846 1.00 93.25 194 ASN A O 1
ATOM 1558 N N . GLN A 1 195 ? 8.366 -5.934 9.649 1.00 93.88 195 GLN A N 1
ATOM 1559 C CA . GLN A 1 195 ? 9.664 -5.302 9.398 1.00 93.88 195 GLN A CA 1
ATOM 1560 C C . GLN A 1 195 ? 9.578 -3.775 9.455 1.00 93.88 195 GLN A C 1
ATOM 1562 O O . GLN A 1 195 ? 10.397 -3.155 10.128 1.00 93.88 195 GLN A O 1
ATOM 1567 N N . LEU A 1 196 ? 8.585 -3.165 8.790 1.00 92.25 196 LEU A N 1
ATOM 1568 C CA . LEU A 1 196 ? 8.419 -1.701 8.790 1.00 92.25 196 LEU A CA 1
ATOM 1569 C C . LEU A 1 196 ? 7.669 -1.189 10.025 1.00 92.25 196 LEU A C 1
ATOM 1571 O O . LEU A 1 196 ? 7.791 -0.013 10.360 1.00 92.25 196 LEU A O 1
ATOM 1575 N N . LYS A 1 197 ? 6.912 -2.061 10.708 1.00 92.25 197 LYS A N 1
ATOM 1576 C CA . LYS A 1 197 ? 6.093 -1.721 11.884 1.00 92.25 197 LYS A CA 1
ATOM 1577 C C . LYS A 1 197 ? 5.136 -0.555 11.618 1.00 92.25 197 LYS A C 1
ATOM 1579 O O . LYS A 1 197 ? 4.862 0.257 12.500 1.00 92.25 197 LYS A O 1
ATOM 1584 N N . ASP A 1 198 ? 4.631 -0.471 10.390 1.00 92.88 198 ASP A N 1
ATOM 1585 C CA . ASP A 1 198 ? 3.700 0.571 9.963 1.00 92.88 198 ASP A CA 1
ATOM 1586 C C . ASP A 1 198 ? 2.328 -0.044 9.661 1.00 92.88 198 ASP A C 1
ATOM 1588 O O . ASP A 1 198 ? 2.048 -0.518 8.558 1.00 92.88 198 ASP A O 1
ATOM 1592 N N . LEU A 1 199 ? 1.467 -0.055 10.682 1.00 90.31 199 LEU A N 1
ATOM 1593 C CA . LEU A 1 199 ? 0.108 -0.580 10.571 1.00 90.31 199 LEU A CA 1
ATOM 1594 C C . LEU A 1 199 ? -0.738 0.222 9.576 1.00 90.31 199 LEU A C 1
ATOM 1596 O O . LEU A 1 199 ? -1.514 -0.356 8.816 1.00 90.31 199 LEU A O 1
ATOM 1600 N N . GLN A 1 200 ? -0.578 1.546 9.558 1.00 90.50 200 GLN A N 1
ATOM 1601 C CA . GLN A 1 200 ? -1.352 2.402 8.664 1.00 90.50 200 GLN A CA 1
ATOM 1602 C C . GLN A 1 200 ? -0.961 2.173 7.205 1.00 90.50 200 GLN A C 1
ATOM 1604 O O . GLN A 1 200 ? -1.838 2.135 6.343 1.00 90.50 200 GLN A O 1
ATOM 1609 N N . LEU A 1 201 ? 0.328 1.949 6.925 1.00 94.19 201 LEU A N 1
ATOM 1610 C CA . LEU A 1 201 ? 0.795 1.593 5.584 1.00 94.19 201 LEU A CA 1
ATOM 1611 C C . LEU A 1 201 ? 0.230 0.247 5.139 1.00 94.19 201 LEU A C 1
ATOM 1613 O O . LEU A 1 201 ? -0.247 0.130 4.013 1.00 94.19 201 LEU A O 1
ATOM 1617 N N . ALA A 1 202 ? 0.231 -0.749 6.027 1.00 95.38 202 ALA A N 1
ATOM 1618 C CA . ALA A 1 202 ? -0.351 -2.058 5.749 1.00 95.38 202 ALA A CA 1
ATOM 1619 C C . ALA A 1 202 ? -1.844 -1.952 5.393 1.00 95.38 202 ALA A C 1
ATOM 1621 O O . ALA A 1 202 ? -2.278 -2.506 4.380 1.00 95.38 202 ALA A O 1
ATOM 1622 N N . ILE A 1 203 ? -2.615 -1.191 6.175 1.00 92.62 203 ILE A N 1
ATOM 1623 C CA . ILE A 1 203 ? -4.036 -0.931 5.905 1.00 92.62 203 ILE A CA 1
ATOM 1624 C C . ILE A 1 203 ? -4.200 -0.207 4.565 1.00 92.62 203 ILE A C 1
ATOM 1626 O O . ILE A 1 203 ? -4.971 -0.661 3.721 1.00 92.62 203 ILE A O 1
ATOM 1630 N N . ALA A 1 204 ? -3.457 0.879 4.337 1.00 93.75 204 ALA A N 1
ATOM 1631 C CA . ALA A 1 204 ? -3.561 1.678 3.119 1.00 93.75 204 ALA A CA 1
ATOM 1632 C C . ALA A 1 204 ? -3.256 0.851 1.862 1.00 93.75 204 ALA A C 1
ATOM 1634 O O . ALA A 1 204 ? -4.045 0.856 0.920 1.00 93.75 204 ALA A O 1
ATOM 1635 N N . VAL A 1 205 ? -2.163 0.080 1.865 1.00 95.69 205 VAL A N 1
ATOM 1636 C CA . VAL A 1 205 ? -1.792 -0.804 0.747 1.00 95.69 205 VAL A CA 1
ATOM 1637 C C . VAL A 1 205 ? -2.883 -1.840 0.484 1.00 95.69 205 VAL A C 1
ATOM 1639 O O . VAL A 1 205 ? -3.260 -2.044 -0.667 1.00 95.69 205 VAL A O 1
ATOM 1642 N N . THR A 1 206 ? -3.434 -2.453 1.534 1.00 95.06 206 THR A N 1
ATOM 1643 C CA . THR A 1 206 ? -4.496 -3.462 1.403 1.00 95.06 206 THR A CA 1
ATOM 1644 C C . THR A 1 206 ? -5.770 -2.861 0.802 1.00 95.06 206 THR A C 1
ATOM 1646 O O . THR A 1 206 ? -6.294 -3.384 -0.184 1.00 95.06 206 THR A O 1
ATOM 1649 N N . ARG A 1 207 ? -6.217 -1.711 1.327 1.00 93.06 207 ARG A N 1
ATOM 1650 C CA . ARG A 1 207 ? -7.398 -0.980 0.832 1.00 93.06 207 ARG A CA 1
ATOM 1651 C C . ARG A 1 207 ? -7.237 -0.533 -0.620 1.00 93.06 207 ARG A C 1
ATOM 1653 O O . ARG A 1 207 ? -8.174 -0.632 -1.404 1.00 93.06 207 ARG A O 1
ATOM 1660 N N . VAL A 1 208 ? -6.047 -0.075 -1.008 1.00 94.69 208 VAL A N 1
ATOM 1661 C CA . VAL A 1 208 ? -5.761 0.346 -2.390 1.00 94.69 208 VAL A CA 1
ATOM 1662 C C . VAL A 1 208 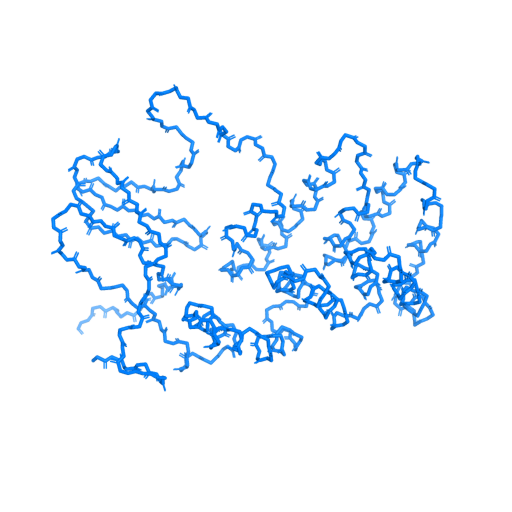? -5.742 -0.845 -3.355 1.00 94.69 208 VAL A C 1
ATOM 1664 O O . VAL A 1 208 ? -6.261 -0.730 -4.470 1.00 94.69 208 VAL A O 1
ATOM 1667 N N . TYR A 1 209 ? -5.139 -1.964 -2.944 1.00 94.81 209 TYR A N 1
ATOM 1668 C CA . TYR A 1 209 ? -4.844 -3.097 -3.825 1.00 94.81 209 TYR A CA 1
ATOM 1669 C C . TYR A 1 209 ? -6.035 -4.034 -4.054 1.00 94.81 209 TYR A C 1
ATOM 1671 O O . TYR A 1 209 ? -6.258 -4.474 -5.185 1.00 94.81 209 TYR A O 1
ATOM 1679 N N . GLU A 1 210 ? -6.771 -4.354 -2.986 1.00 91.19 210 GLU A N 1
ATOM 1680 C CA . GLU A 1 210 ? -7.897 -5.299 -2.990 1.00 91.19 210 GLU A CA 1
ATOM 1681 C C . GLU A 1 210 ? -9.255 -4.591 -2.842 1.00 91.19 210 GLU A C 1
ATOM 1683 O O . GLU A 1 210 ? -10.253 -5.053 -3.392 1.00 91.19 210 GLU A O 1
ATOM 1688 N N . GLY A 1 211 ? -9.285 -3.430 -2.177 1.00 87.56 211 GLY A N 1
ATOM 1689 C CA . GLY A 1 211 ? -10.507 -2.678 -1.880 1.00 87.56 211 GLY A CA 1
ATOM 1690 C C . GLY A 1 211 ? -11.010 -2.869 -0.446 1.00 87.56 211 GLY A C 1
ATOM 1691 O O . GLY A 1 211 ? -10.386 -3.536 0.376 1.00 87.56 211 GLY A O 1
ATOM 1692 N N . GLU A 1 212 ? -12.171 -2.280 -0.150 1.00 78.38 212 GLU A N 1
ATOM 1693 C CA . GLU A 1 212 ? -12.793 -2.260 1.189 1.00 78.38 212 GLU A CA 1
ATOM 1694 C C . GLU A 1 212 ? -13.314 -3.623 1.664 1.00 78.38 212 GLU A C 1
ATOM 1696 O O . GLU A 1 212 ? -13.425 -3.871 2.860 1.00 78.38 212 GLU A O 1
ATOM 1701 N N . HIS A 1 213 ? -13.649 -4.514 0.732 1.00 80.88 213 HIS A N 1
ATOM 1702 C CA . HIS A 1 213 ? -14.263 -5.813 1.029 1.00 80.88 213 HIS A CA 1
ATOM 1703 C C . HIS A 1 213 ? -13.289 -6.985 0.850 1.00 80.88 213 HIS A C 1
ATOM 1705 O O . HIS A 1 213 ? -13.710 -8.134 0.726 1.00 80.88 213 HIS A O 1
ATOM 1711 N N . GLY A 1 214 ? -11.989 -6.696 0.815 1.00 86.69 214 GLY A N 1
ATOM 1712 C CA . GLY A 1 214 ? -10.956 -7.697 0.604 1.00 86.69 214 GLY A CA 1
ATOM 1713 C C . GLY A 1 214 ? -10.813 -8.688 1.769 1.00 86.69 214 GLY A C 1
ATOM 1714 O O . GLY A 1 214 ? -10.800 -8.256 2.929 1.00 86.69 214 GLY A O 1
ATOM 1715 N N . PRO A 1 215 ? -10.674 -10.007 1.523 1.00 92.25 215 PRO A N 1
ATOM 1716 C CA . PRO A 1 215 ? -10.365 -10.985 2.566 1.00 92.25 215 PRO A CA 1
ATOM 1717 C C . PRO A 1 215 ? -9.084 -10.658 3.340 1.00 92.25 215 PRO A C 1
ATOM 1719 O O . PRO A 1 215 ? -9.061 -10.871 4.553 1.00 92.25 215 PRO A O 1
ATOM 1722 N N . VAL A 1 216 ? -8.049 -10.095 2.698 1.00 93.12 216 VAL A N 1
ATOM 1723 C CA . VAL A 1 216 ? -6.800 -9.751 3.399 1.00 93.12 216 VAL A CA 1
ATOM 1724 C C . VAL A 1 216 ? -7.015 -8.579 4.352 1.00 93.12 216 VAL A C 1
ATOM 1726 O O . VAL A 1 216 ? -6.478 -8.589 5.457 1.00 93.12 216 VAL A O 1
ATOM 1729 N N . LEU A 1 217 ? -7.846 -7.599 3.975 1.00 92.00 217 LEU A N 1
ATOM 1730 C CA . LEU A 1 217 ? -8.212 -6.498 4.871 1.00 92.00 217 LEU A CA 1
ATOM 1731 C C . LEU A 1 217 ? -8.987 -7.013 6.081 1.00 92.00 217 LEU A C 1
ATOM 1733 O O . LEU A 1 217 ? -8.701 -6.619 7.208 1.00 92.00 217 LEU A O 1
ATOM 1737 N N . ARG A 1 218 ? -9.938 -7.924 5.860 1.00 91.44 218 ARG A N 1
ATOM 1738 C CA . ARG A 1 218 ? -10.705 -8.543 6.943 1.00 91.44 218 ARG A CA 1
ATOM 1739 C C . ARG A 1 218 ? -9.804 -9.293 7.923 1.00 91.44 218 ARG A C 1
ATOM 1741 O O . ARG A 1 218 ? -9.925 -9.069 9.125 1.00 91.44 218 ARG A O 1
ATOM 1748 N N . GLU A 1 219 ? -8.906 -10.137 7.418 1.00 92.56 219 GLU A N 1
ATOM 1749 C CA . GLU A 1 219 ? -7.933 -10.873 8.239 1.00 92.56 219 GLU A CA 1
ATOM 1750 C C . GLU A 1 219 ? -7.030 -9.901 9.015 1.00 92.56 219 GLU A C 1
ATOM 1752 O O . GLU A 1 219 ? -6.880 -10.018 10.228 1.00 92.56 219 GLU A O 1
ATOM 1757 N N . LEU A 1 220 ? -6.509 -8.867 8.345 1.00 93.00 220 LEU A N 1
ATOM 1758 C CA . LEU A 1 220 ? -5.678 -7.832 8.962 1.00 93.00 220 LEU A CA 1
ATOM 1759 C C . LEU A 1 220 ? -6.392 -7.126 10.125 1.00 93.00 220 LEU A C 1
ATOM 1761 O O . LEU A 1 220 ? -5.810 -6.923 11.194 1.00 93.00 220 LEU A O 1
ATOM 1765 N N . LEU A 1 221 ? -7.656 -6.748 9.927 1.00 89.88 221 LEU A N 1
ATOM 1766 C CA . LEU A 1 221 ? -8.454 -6.082 10.952 1.00 89.88 221 LEU A CA 1
ATOM 1767 C C . LEU A 1 221 ? -8.721 -7.004 12.148 1.00 89.88 221 LEU A C 1
ATOM 1769 O O . LEU A 1 221 ? -8.612 -6.568 13.294 1.00 89.88 221 LEU A O 1
ATOM 1773 N N . GLN A 1 222 ? -9.046 -8.272 11.889 1.00 88.94 222 GLN A N 1
ATOM 1774 C CA . GLN A 1 222 ? -9.400 -9.245 12.923 1.00 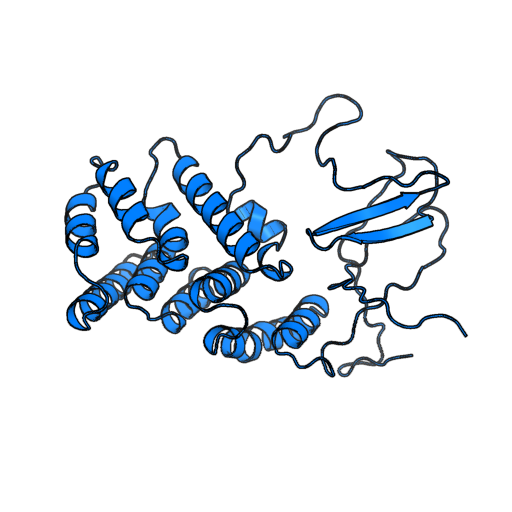88.94 222 GLN A CA 1
ATOM 1775 C C . GLN A 1 222 ? -8.196 -9.720 13.737 1.00 88.94 222 GLN A C 1
ATOM 1777 O O . GLN A 1 222 ? -8.268 -9.736 14.964 1.00 88.94 222 GLN A O 1
ATOM 1782 N N . ASP A 1 223 ? -7.089 -10.044 13.074 1.00 89.94 223 ASP A N 1
ATOM 1783 C CA . ASP A 1 223 ? -5.965 -10.741 13.705 1.00 89.94 223 ASP A CA 1
ATOM 1784 C C . ASP A 1 223 ? -4.875 -9.791 14.205 1.00 89.94 223 ASP A C 1
ATOM 1786 O O . ASP A 1 223 ? -4.022 -10.186 15.004 1.00 89.94 223 ASP A O 1
ATOM 1790 N N . LYS A 1 224 ? -4.860 -8.542 13.719 1.00 90.25 224 LYS A N 1
ATOM 1791 C CA . LYS A 1 224 ? -3.830 -7.552 14.069 1.00 90.25 224 LYS A CA 1
ATOM 1792 C C . LYS A 1 224 ? -4.419 -6.292 14.679 1.00 90.25 224 LYS A C 1
ATOM 1794 O O . LYS A 1 224 ? -4.026 -5.932 15.785 1.00 90.25 224 LYS A O 1
ATOM 1799 N N . VAL A 1 225 ? -5.358 -5.634 13.996 1.00 88.12 225 VAL A N 1
ATOM 1800 C CA . VAL A 1 225 ? -5.868 -4.326 14.447 1.00 88.12 225 VAL A CA 1
ATOM 1801 C C . VAL A 1 225 ? -6.689 -4.445 15.726 1.00 88.12 225 VAL A C 1
ATOM 1803 O O . VAL A 1 225 ? -6.432 -3.704 16.668 1.00 88.12 225 VAL A O 1
ATOM 1806 N N . LEU A 1 226 ? -7.648 -5.374 15.788 1.00 85.12 226 LEU A N 1
ATOM 1807 C CA . LEU A 1 226 ? -8.494 -5.547 16.972 1.00 85.12 226 LEU A CA 1
ATOM 1808 C C . LEU A 1 226 ? -7.693 -5.953 18.226 1.00 85.12 226 LEU A C 1
ATOM 1810 O O . LEU A 1 226 ? -7.877 -5.305 19.257 1.00 85.12 226 LEU A O 1
ATOM 1814 N N . PRO A 1 227 ? -6.774 -6.943 18.176 1.00 87.00 227 PRO A N 1
ATOM 1815 C CA . PRO A 1 227 ? -5.923 -7.264 19.319 1.00 87.00 227 PRO A CA 1
ATOM 1816 C C . PRO A 1 227 ? -5.036 -6.098 19.752 1.00 87.00 227 PRO A C 1
ATOM 1818 O O . PRO A 1 227 ? -4.921 -5.846 20.948 1.00 87.00 227 PRO A O 1
ATOM 1821 N N . LEU A 1 228 ? -4.451 -5.356 18.803 1.00 79.81 228 LEU A N 1
ATOM 1822 C CA . LEU A 1 228 ? -3.638 -4.181 19.123 1.00 79.81 228 LEU A CA 1
ATOM 1823 C C . LEU A 1 228 ? -4.480 -3.098 19.807 1.00 79.81 228 LEU A C 1
ATOM 1825 O O . LEU A 1 228 ? -4.087 -2.570 20.842 1.00 79.81 228 LEU A O 1
ATOM 1829 N N . ALA A 1 229 ? -5.669 -2.817 19.274 1.00 76.38 229 ALA A N 1
ATOM 1830 C CA . ALA A 1 229 ? -6.587 -1.848 19.856 1.00 76.38 229 ALA A CA 1
ATOM 1831 C C . ALA A 1 229 ? -7.019 -2.244 21.277 1.00 76.38 229 ALA A C 1
ATOM 1833 O O . ALA A 1 229 ? -7.124 -1.381 22.146 1.00 76.38 229 ALA A O 1
ATOM 1834 N N . ALA A 1 230 ? -7.226 -3.539 21.533 1.00 76.19 230 ALA A N 1
ATOM 1835 C CA . ALA A 1 230 ? -7.541 -4.051 22.864 1.00 76.19 230 ALA A CA 1
ATOM 1836 C C . ALA A 1 230 ? -6.353 -3.930 23.834 1.00 76.19 230 ALA A C 1
ATOM 1838 O O . ALA A 1 230 ? -6.548 -3.528 24.978 1.00 76.19 230 ALA A O 1
ATOM 1839 N N . GLN A 1 231 ? -5.130 -4.229 23.380 1.00 79.56 231 GLN A N 1
ATOM 1840 C CA . GLN A 1 231 ? -3.908 -4.107 24.187 1.00 79.56 231 GLN A CA 1
ATOM 1841 C C . GLN A 1 231 ? -3.587 -2.653 24.549 1.00 79.56 231 GLN A C 1
ATOM 1843 O O . GLN A 1 231 ? -3.229 -2.368 25.688 1.00 79.56 231 GLN A O 1
ATOM 1848 N N . GLU A 1 232 ? -3.735 -1.730 23.596 1.00 76.62 232 GLU A N 1
ATOM 1849 C CA . GLU A 1 232 ? -3.485 -0.298 23.803 1.00 76.62 232 GLU A CA 1
ATOM 1850 C C . GLU A 1 232 ? -4.658 0.426 24.486 1.00 76.62 232 GLU A C 1
ATOM 1852 O O . GLU A 1 232 ? -4.537 1.593 24.854 1.00 76.62 232 GLU A O 1
ATOM 1857 N N . GLY A 1 233 ? -5.821 -0.222 24.615 1.00 68.31 233 GLY A N 1
ATOM 1858 C CA . GLY A 1 233 ? -7.060 0.443 25.028 1.00 68.31 233 GLY A CA 1
ATOM 1859 C C . GLY A 1 233 ? -7.542 1.501 24.023 1.00 68.31 233 GLY A C 1
ATOM 1860 O O . GLY A 1 233 ? -8.287 2.417 24.381 1.00 68.31 233 GLY A O 1
ATOM 1861 N N . ASN A 1 234 ? -7.122 1.401 22.759 1.00 73.12 234 ASN A N 1
ATOM 1862 C CA . ASN A 1 234 ? -7.449 2.350 21.702 1.00 73.12 234 ASN A CA 1
ATOM 1863 C C . ASN A 1 234 ? -8.862 2.097 21.153 1.00 73.12 234 ASN A C 1
ATOM 1865 O O . ASN A 1 234 ? -9.076 1.424 20.143 1.00 73.12 234 ASN A O 1
ATOM 1869 N N . ARG A 1 235 ? -9.848 2.679 21.839 1.00 67.88 235 ARG A N 1
ATOM 1870 C CA . ARG A 1 235 ? -11.282 2.536 21.532 1.00 67.88 235 ARG A CA 1
ATOM 1871 C C . ARG A 1 235 ? -11.652 3.012 20.132 1.00 67.88 235 ARG A C 1
ATOM 1873 O O . ARG A 1 235 ? -12.518 2.418 19.495 1.00 67.88 235 ARG A O 1
ATOM 1880 N N . TRP A 1 236 ? -10.995 4.068 19.654 1.00 78.00 236 TRP A N 1
ATOM 1881 C CA . TRP A 1 236 ? -11.228 4.593 18.311 1.00 78.00 236 TRP A CA 1
ATOM 1882 C C . TRP A 1 236 ? -10.823 3.565 17.254 1.00 78.00 236 TRP A C 1
ATOM 1884 O O . TRP A 1 236 ? -11.613 3.261 16.364 1.00 78.00 236 TRP A O 1
ATOM 1894 N N . LEU A 1 237 ? -9.633 2.976 17.398 1.00 72.69 237 LEU A N 1
ATOM 1895 C CA . LEU A 1 237 ? -9.119 1.981 16.460 1.00 72.69 237 LEU A CA 1
ATOM 1896 C C . LEU A 1 237 ? -9.976 0.707 16.462 1.00 72.69 237 LEU A C 1
ATOM 1898 O O . LEU A 1 237 ? -10.249 0.152 15.399 1.00 72.69 237 LEU A O 1
ATOM 1902 N N . ALA A 1 238 ? -10.453 0.283 17.637 1.00 73.88 238 ALA A N 1
ATOM 1903 C CA . ALA A 1 238 ? -11.376 -0.843 17.767 1.00 73.88 238 ALA A CA 1
ATOM 1904 C C . ALA A 1 238 ? -12.727 -0.563 17.086 1.00 73.88 238 ALA A C 1
ATOM 1906 O O . ALA A 1 238 ? -13.179 -1.367 16.271 1.00 73.88 238 ALA A O 1
ATOM 1907 N N . SER A 1 239 ? -13.350 0.588 17.373 1.00 73.25 239 SER A N 1
ATOM 1908 C CA . SER A 1 239 ? -14.632 0.988 16.771 1.00 73.25 239 SER A CA 1
ATOM 1909 C C . SER A 1 239 ? -14.519 1.113 15.248 1.00 73.25 239 SER A C 1
ATOM 1911 O O . SER A 1 239 ? -15.335 0.554 14.512 1.00 73.25 239 SER A O 1
ATOM 1913 N N . TRP A 1 240 ? -13.443 1.738 14.762 1.00 82.44 240 TRP A N 1
ATOM 1914 C CA . TRP A 1 240 ? -13.132 1.817 13.337 1.00 82.44 240 TRP A CA 1
ATOM 1915 C C . TRP A 1 240 ? -12.960 0.430 12.700 1.00 82.44 240 TRP A C 1
ATOM 1917 O O . TRP A 1 240 ? -13.542 0.156 11.653 1.00 82.44 240 TRP A O 1
ATOM 1927 N N . ALA A 1 241 ? -12.221 -0.481 13.336 1.00 82.19 241 ALA A N 1
ATOM 1928 C CA . ALA A 1 241 ? -12.034 -1.829 12.809 1.00 82.19 241 ALA A CA 1
ATOM 1929 C C . ALA A 1 241 ? -13.355 -2.614 12.735 1.00 82.19 241 ALA A C 1
ATOM 1931 O O . ALA A 1 241 ? -13.614 -3.280 11.734 1.00 82.19 241 ALA A O 1
ATOM 1932 N N . PHE A 1 242 ? -14.229 -2.510 13.743 1.00 79.19 242 PHE A N 1
ATOM 1933 C CA . PHE A 1 242 ? -15.560 -3.128 13.690 1.00 79.19 242 PHE A CA 1
ATOM 1934 C C . PHE A 1 242 ? -16.453 -2.517 12.608 1.00 79.19 242 PHE A C 1
ATOM 1936 O O . PHE A 1 242 ? -17.176 -3.258 11.934 1.00 79.19 242 PHE A O 1
ATOM 1943 N N . TRP A 1 243 ? -16.362 -1.199 12.402 1.00 81.50 243 TRP A N 1
ATOM 1944 C CA . TRP A 1 243 ? -17.068 -0.500 11.330 1.00 81.50 243 TRP A CA 1
ATOM 1945 C C . TRP A 1 243 ? -16.662 -1.043 9.959 1.00 81.50 243 TRP A C 1
ATOM 1947 O O . TRP A 1 243 ? -17.517 -1.435 9.165 1.00 81.50 243 TRP A O 1
ATOM 1957 N N . MET A 1 244 ? -15.354 -1.155 9.717 1.00 80.44 244 MET A N 1
ATOM 1958 C CA . MET A 1 244 ? -14.795 -1.708 8.478 1.00 80.44 244 MET A CA 1
ATOM 1959 C C . MET A 1 244 ? -15.169 -3.185 8.265 1.00 80.44 244 MET A C 1
ATOM 1961 O O . MET A 1 244 ? -15.311 -3.636 7.131 1.00 80.44 244 MET A O 1
ATOM 1965 N N . LEU A 1 245 ? -15.381 -3.942 9.347 1.00 82.06 245 LEU A N 1
ATOM 1966 C CA . LEU A 1 245 ? -15.830 -5.340 9.313 1.00 82.06 245 LEU A CA 1
ATOM 1967 C C . LEU A 1 245 ? -17.347 -5.507 9.112 1.00 82.06 245 LEU A C 1
ATOM 1969 O O . LEU A 1 245 ? -17.829 -6.640 9.145 1.00 82.06 245 LEU A O 1
ATOM 1973 N N . HIS A 1 246 ? -18.101 -4.416 8.932 1.00 75.81 246 HIS A N 1
ATOM 1974 C CA . HIS A 1 246 ? -19.570 -4.405 8.835 1.00 75.81 246 HIS A CA 1
ATOM 1975 C C . HIS A 1 246 ? -20.288 -5.000 10.057 1.00 75.81 246 HIS A C 1
ATOM 1977 O O . HIS A 1 246 ? -21.480 -5.297 9.997 1.00 75.81 246 HIS A O 1
ATOM 1983 N N . ARG A 1 247 ? -19.598 -5.121 11.199 1.00 66.50 247 ARG A N 1
ATOM 1984 C CA . ARG A 1 247 ? -20.198 -5.488 12.490 1.00 66.50 247 ARG A CA 1
ATOM 1985 C C . ARG A 1 247 ? -20.654 -4.229 13.215 1.00 66.50 247 ARG A C 1
ATOM 1987 O O . ARG A 1 247 ? -20.028 -3.777 14.172 1.00 66.50 247 ARG A O 1
ATOM 1994 N N . ARG A 1 248 ? -21.718 -3.616 12.683 1.00 57.62 248 ARG A N 1
ATOM 1995 C CA . ARG A 1 248 ? -22.285 -2.342 13.175 1.00 57.62 248 ARG A CA 1
ATOM 1996 C C . ARG A 1 248 ? -22.840 -2.432 14.599 1.00 57.62 248 ARG A C 1
ATOM 1998 O O . ARG A 1 248 ? -22.939 -1.424 15.283 1.00 57.62 248 ARG A O 1
ATOM 2005 N N . ASP A 1 249 ? -23.191 -3.635 15.027 1.00 50.72 249 ASP A N 1
ATOM 2006 C CA . ASP A 1 249 ? -23.577 -3.993 16.391 1.00 50.72 249 ASP A CA 1
ATOM 2007 C C . ASP A 1 249 ? -22.436 -3.786 17.399 1.00 50.72 249 ASP A C 1
ATOM 2009 O O . ASP A 1 249 ? -22.669 -3.317 18.511 1.00 50.72 249 ASP A O 1
ATOM 2013 N N . MET A 1 250 ? -21.203 -4.082 16.982 1.00 55.00 250 MET A N 1
ATOM 2014 C CA . MET A 1 250 ? -19.984 -3.931 17.787 1.00 55.00 250 MET A CA 1
ATOM 2015 C C . MET A 1 250 ? -19.292 -2.579 17.545 1.00 55.00 250 MET A C 1
ATOM 2017 O O . MET A 1 250 ? -18.544 -2.095 18.395 1.00 55.00 250 MET A O 1
ATOM 2021 N N . ALA A 1 251 ? -19.548 -1.950 16.396 1.00 49.34 251 ALA A N 1
ATOM 2022 C CA . ALA A 1 251 ? -19.119 -0.593 16.079 1.00 49.34 251 ALA A CA 1
ATOM 2023 C C . ALA A 1 251 ? -20.081 0.425 16.711 1.00 49.34 251 ALA A C 1
ATOM 2025 O O . ALA A 1 251 ? -20.857 1.088 16.021 1.00 49.34 251 ALA A O 1
ATOM 2026 N N . GLU A 1 252 ? -20.089 0.537 18.041 1.00 42.91 252 GLU A N 1
ATOM 2027 C CA . GLU A 1 252 ? -20.885 1.588 18.667 1.00 42.91 252 GLU A CA 1
ATOM 2028 C C . GLU A 1 252 ? -20.367 2.972 18.252 1.00 42.91 252 GLU A C 1
ATOM 2030 O O . GLU A 1 252 ? -19.189 3.308 18.407 1.00 42.91 252 GLU A O 1
ATOM 2035 N N . VAL A 1 253 ? -21.290 3.770 17.708 1.00 41.03 253 VAL A N 1
ATOM 2036 C CA . VAL A 1 253 ? -21.104 5.179 17.363 1.00 41.03 253 VAL A CA 1
ATOM 2037 C C . VAL A 1 253 ? -20.776 5.944 18.641 1.00 41.03 253 VAL A C 1
ATOM 2039 O O . VAL A 1 253 ? -21.634 6.121 19.510 1.00 41.03 253 VAL A O 1
ATOM 2042 N N . VAL A 1 254 ? -19.537 6.420 18.747 1.00 33.59 254 VAL A N 1
ATOM 2043 C CA . VAL A 1 254 ? -19.128 7.384 19.771 1.00 33.59 254 VAL A CA 1
ATOM 2044 C C . VAL A 1 254 ? -19.903 8.674 19.499 1.00 33.59 254 VAL A C 1
ATOM 2046 O O . VAL A 1 254 ? -19.554 9.441 18.606 1.00 33.59 254 VAL A O 1
ATOM 2049 N N . LYS A 1 255 ? -21.007 8.898 20.219 1.00 29.44 255 LYS A N 1
ATOM 2050 C CA . LYS A 1 255 ? -21.728 10.177 20.185 1.00 29.44 255 LYS A CA 1
ATOM 2051 C C . LYS A 1 255 ? -21.009 11.181 21.084 1.00 29.44 255 LYS A C 1
ATOM 2053 O O . LYS A 1 255 ? -20.704 10.874 22.235 1.00 29.44 255 LYS A O 1
ATOM 2058 N N . ALA A 1 256 ? -20.760 12.379 20.558 1.00 29.86 256 ALA A N 1
ATOM 2059 C CA . ALA A 1 256 ? -20.235 13.505 21.321 1.00 29.86 256 ALA A CA 1
ATOM 2060 C C . ALA A 1 256 ? -21.254 13.940 22.385 1.00 29.86 256 ALA A C 1
ATOM 2062 O O . ALA A 1 256 ? -22.405 14.227 22.057 1.00 29.86 256 ALA A O 1
ATOM 2063 N N . GLU A 1 257 ? -20.829 14.029 23.644 1.00 28.50 257 GLU A N 1
ATOM 2064 C CA . GLU A 1 257 ? -21.599 14.675 24.705 1.00 28.50 257 GLU A CA 1
ATOM 2065 C C . GLU A 1 257 ? -20.961 16.031 25.033 1.00 28.50 257 GLU A C 1
ATOM 2067 O O . GLU A 1 257 ? -19.751 16.148 25.240 1.00 28.50 257 GLU A O 1
ATOM 2072 N N . LYS A 1 258 ? -21.785 17.080 25.020 1.00 28.48 258 LYS A N 1
ATOM 2073 C CA . LYS A 1 258 ? -21.374 18.475 25.187 1.00 28.48 258 LYS A CA 1
ATOM 2074 C C . LYS A 1 258 ? -21.095 18.750 26.670 1.00 28.48 258 LYS A C 1
ATOM 2076 O O . LYS A 1 258 ? -22.027 18.978 27.436 1.00 28.48 258 LYS A O 1
ATOM 2081 N N . GLN A 1 259 ? -19.830 18.758 27.095 1.00 31.11 259 GLN A N 1
ATOM 2082 C CA . GLN A 1 259 ? -19.481 19.232 28.442 1.00 31.11 259 GLN A CA 1
ATOM 2083 C C . GLN A 1 259 ? -19.490 20.766 28.478 1.00 31.11 259 GLN A C 1
ATOM 2085 O O . GLN A 1 259 ? -18.592 21.433 27.969 1.00 31.11 259 GLN A O 1
ATOM 2090 N N . SER A 1 260 ? -20.531 21.335 29.087 1.00 30.17 260 SER A N 1
ATOM 2091 C CA . SER A 1 260 ? -20.642 22.771 29.354 1.00 30.17 260 SER A CA 1
ATOM 2092 C C . SER A 1 260 ? -19.682 23.187 30.478 1.00 30.17 260 SER A C 1
ATOM 2094 O O . SER A 1 260 ? -20.069 23.274 31.641 1.00 30.17 260 SER A O 1
ATOM 2096 N N . GLY A 1 261 ? -18.424 23.464 30.127 1.00 32.19 261 GLY A N 1
ATOM 2097 C CA . GLY A 1 261 ? -17.439 24.119 30.990 1.00 32.19 261 GLY A CA 1
ATOM 2098 C C . GLY A 1 261 ? -16.955 25.421 30.353 1.00 32.19 261 GLY A C 1
ATOM 2099 O O . GLY A 1 261 ? -16.506 25.426 29.210 1.00 32.19 261 GLY A O 1
ATOM 2100 N N . ARG A 1 262 ? -17.060 26.545 31.075 1.00 32.84 262 ARG A N 1
ATOM 2101 C CA . ARG A 1 262 ? -16.673 27.884 30.592 1.00 32.84 262 ARG A CA 1
ATOM 2102 C C . ARG A 1 262 ? -15.241 27.886 30.029 1.00 32.84 262 ARG A C 1
ATOM 2104 O O . ARG A 1 262 ? -14.266 27.850 30.773 1.00 32.84 262 ARG A O 1
ATOM 2111 N N . GLY A 1 263 ? -15.134 28.008 28.706 1.00 33.09 263 GLY A N 1
ATOM 2112 C CA . GLY A 1 263 ? -13.934 28.479 28.012 1.00 33.09 263 GLY A CA 1
ATOM 2113 C C . GLY A 1 263 ? -12.816 27.463 27.752 1.00 33.09 263 GLY A C 1
ATOM 2114 O O . GLY A 1 263 ? -11.698 27.912 27.483 1.00 33.09 263 GLY A O 1
ATOM 2115 N N . ARG A 1 264 ? -13.077 26.150 27.819 1.00 30.05 264 ARG A N 1
ATOM 2116 C CA . ARG A 1 264 ? -12.193 25.097 27.276 1.00 30.05 264 ARG A CA 1
ATOM 2117 C C . ARG A 1 264 ? -13.010 24.100 26.467 1.00 30.05 264 ARG A C 1
ATOM 2119 O O . ARG A 1 264 ? -14.115 23.743 26.862 1.00 30.05 264 ARG A O 1
ATOM 2126 N N . SER A 1 265 ? -12.457 23.662 25.345 1.00 36.03 265 SER A N 1
ATOM 2127 C CA . SER A 1 265 ? -13.067 22.661 24.475 1.00 36.03 265 SER A CA 1
ATOM 2128 C C . SER A 1 265 ? -12.003 21.632 24.131 1.00 36.03 265 SER A C 1
ATOM 2130 O O . SER A 1 265 ? -11.046 21.914 23.414 1.00 36.03 265 SER A O 1
ATOM 2132 N N . THR A 1 266 ? -12.148 20.433 24.673 1.00 31.95 266 THR A N 1
ATOM 2133 C CA . THR A 1 266 ? -11.371 19.270 24.260 1.00 31.95 266 THR A CA 1
ATOM 2134 C C . THR A 1 266 ? -11.977 18.730 22.970 1.00 31.95 266 THR A C 1
ATOM 2136 O O . THR A 1 266 ? -13.167 18.419 22.928 1.00 31.95 266 THR A O 1
ATOM 2139 N N . ALA A 1 267 ? -11.179 18.597 21.908 1.00 34.62 267 ALA A N 1
ATOM 2140 C CA . ALA A 1 267 ? -11.612 17.805 20.767 1.00 34.62 267 ALA A CA 1
ATOM 2141 C C . ALA A 1 267 ? -11.474 16.331 21.144 1.00 34.62 267 ALA A C 1
ATOM 2143 O O . ALA A 1 267 ? -10.394 15.730 21.177 1.00 34.62 267 ALA A O 1
ATOM 2144 N N . THR A 1 268 ? -12.612 15.737 21.459 1.00 33.84 268 THR A N 1
ATOM 2145 C CA . THR A 1 268 ? -12.769 14.294 21.454 1.00 33.84 268 THR A CA 1
ATOM 2146 C C . THR A 1 268 ? -12.908 13.854 20.000 1.00 33.84 268 THR A C 1
ATOM 2148 O O . THR A 1 268 ? -13.692 14.407 19.227 1.00 33.84 268 THR A O 1
ATOM 2151 N N . CYS A 1 269 ? -12.110 12.874 19.580 1.00 33.00 269 CYS A N 1
ATOM 2152 C CA . CYS A 1 269 ? -12.308 12.277 18.268 1.00 33.00 269 CYS A CA 1
ATOM 2153 C C . CYS A 1 269 ? -13.552 11.390 18.348 1.00 33.00 269 CYS A C 1
ATOM 2155 O O . CYS A 1 269 ? -13.494 10.256 18.823 1.00 33.00 269 CYS A O 1
ATOM 2157 N N . CYS A 1 270 ? -14.689 11.921 17.905 1.00 37.12 270 CYS A N 1
ATOM 2158 C CA . CYS A 1 270 ? -15.775 11.084 17.423 1.00 37.12 270 CYS A CA 1
ATOM 2159 C C . CYS A 1 270 ? -15.317 10.488 16.093 1.00 37.12 270 CYS A C 1
ATOM 2161 O O . CYS A 1 270 ? -15.396 11.132 15.048 1.00 37.12 270 CYS A O 1
ATOM 2163 N N . GLY A 1 271 ? -14.779 9.270 16.144 1.00 31.28 271 GLY A N 1
ATOM 2164 C CA . GLY A 1 271 ? -14.604 8.469 14.942 1.00 31.28 271 GLY A CA 1
ATOM 2165 C C . GLY A 1 271 ? -15.971 8.247 14.301 1.00 31.28 271 GLY A C 1
ATOM 2166 O O . GLY A 1 271 ? -16.835 7.633 14.916 1.00 31.28 271 GLY A O 1
ATOM 2167 N N . CYS A 1 272 ? -16.129 8.755 13.078 1.00 28.88 272 CYS A N 1
ATOM 2168 C CA . CYS A 1 272 ? -17.299 8.631 12.204 1.00 28.88 272 CYS A CA 1
ATOM 2169 C C . CYS A 1 272 ? -18.539 9.440 12.630 1.00 28.88 272 CYS A C 1
ATOM 2171 O O . CYS A 1 272 ? -19.486 8.921 13.213 1.00 28.88 272 CYS A O 1
ATOM 2173 N N . ALA A 1 273 ? -18.589 10.708 12.213 1.00 25.42 273 ALA A N 1
ATOM 2174 C CA . ALA A 1 273 ? -19.861 11.345 11.892 1.00 25.42 273 ALA A CA 1
ATOM 2175 C C . ALA A 1 273 ? -20.203 11.009 10.430 1.00 25.42 273 ALA A C 1
ATOM 2177 O O . ALA A 1 273 ? -19.679 11.634 9.514 1.00 25.42 273 ALA A O 1
ATOM 2178 N N . TRP A 1 274 ? -21.067 10.018 10.215 1.00 26.06 274 TRP A N 1
ATOM 2179 C CA . TRP A 1 274 ? -21.907 9.977 9.018 1.00 26.06 274 TRP A CA 1
ATOM 2180 C C . TRP A 1 274 ? -23.354 10.124 9.467 1.00 26.06 274 TRP A C 1
ATOM 2182 O O . TRP A 1 274 ? -23.853 9.366 10.299 1.00 26.06 274 TRP A O 1
ATOM 2192 N N . ARG A 1 275 ? -23.965 11.194 8.966 1.00 24.61 275 ARG A N 1
ATOM 2193 C CA . ARG A 1 275 ? -25.361 11.562 9.132 1.00 24.61 275 ARG A CA 1
ATOM 2194 C C . ARG A 1 275 ? -26.052 11.078 7.860 1.00 24.61 275 ARG A C 1
ATOM 2196 O O . ARG A 1 275 ? -25.761 11.634 6.811 1.00 24.61 275 ARG A O 1
ATOM 2203 N N . ASP A 1 276 ? -26.922 10.083 7.970 1.00 23.67 276 ASP A N 1
ATOM 2204 C CA . ASP A 1 276 ? -28.047 9.955 7.045 1.00 23.67 276 ASP A CA 1
ATOM 2205 C C . ASP A 1 276 ? -29.288 10.385 7.824 1.00 23.67 276 ASP A C 1
ATOM 2207 O O . ASP A 1 276 ? -29.641 9.813 8.860 1.00 23.67 276 ASP A O 1
ATOM 2211 N N . GLU A 1 277 ? -29.859 11.500 7.382 1.00 27.11 277 GLU A N 1
ATOM 2212 C CA . GLU A 1 277 ? -31.156 11.995 7.810 1.00 27.11 277 GLU A CA 1
ATOM 2213 C C . GLU A 1 277 ? -32.235 11.100 7.208 1.00 27.11 277 GLU A C 1
ATOM 2215 O O . GLU A 1 277 ? -32.334 11.009 5.994 1.00 27.11 277 GLU A O 1
ATOM 2220 N N . GLU A 1 278 ? -33.072 10.498 8.047 1.00 25.11 278 GLU A N 1
ATOM 2221 C CA . GLU A 1 278 ? -34.474 10.238 7.717 1.00 25.11 278 GLU A CA 1
ATOM 2222 C C . GLU A 1 278 ? -35.227 9.929 9.014 1.00 25.11 278 GLU A C 1
ATOM 2224 O O . GLU A 1 278 ? -35.281 8.796 9.469 1.00 25.11 278 GLU A O 1
ATOM 2229 N N . TRP A 1 279 ? -35.756 10.974 9.650 1.00 25.69 279 TRP A N 1
ATOM 2230 C CA . TRP A 1 279 ? -37.071 10.934 10.291 1.00 25.69 279 TRP A CA 1
ATOM 2231 C C . TRP A 1 279 ? -37.669 12.323 10.117 1.00 25.69 279 TRP A C 1
ATOM 2233 O O . TRP A 1 279 ? -37.402 13.272 10.858 1.00 25.69 279 TRP A O 1
ATOM 2243 N N . THR A 1 280 ? -38.417 12.441 9.029 1.00 26.80 280 THR A N 1
ATOM 2244 C CA . THR A 1 280 ? -39.389 13.496 8.815 1.00 26.80 280 THR A CA 1
ATOM 2245 C C . THR A 1 280 ? -40.329 13.585 10.014 1.00 26.80 280 THR A C 1
ATOM 2247 O O . THR A 1 280 ? -40.732 12.591 10.613 1.00 26.80 280 THR A O 1
ATOM 2250 N N . ARG A 1 281 ? -40.642 14.836 10.349 1.00 25.69 281 ARG A N 1
ATOM 2251 C CA . ARG A 1 281 ? -41.731 15.288 11.216 1.00 25.69 281 ARG A CA 1
ATOM 2252 C C . ARG A 1 281 ? -42.962 14.376 11.115 1.00 25.69 281 ARG A C 1
ATOM 2254 O O . ARG A 1 281 ? -43.518 14.277 10.027 1.00 25.69 281 ARG A O 1
ATOM 2261 N N . THR A 1 282 ? -43.393 13.819 12.243 1.00 30.55 282 THR A N 1
ATOM 2262 C CA . THR A 1 282 ? -44.643 14.138 12.974 1.00 30.55 282 THR A CA 1
ATOM 2263 C C . THR A 1 282 ? -44.690 13.318 14.249 1.00 30.55 282 THR A C 1
ATOM 2265 O O . THR A 1 282 ? -44.424 12.101 14.151 1.00 30.55 282 THR A O 1
#

Organism: Glarea lozoyensis (strain ATCC 74030 / MF5533) (NCBI:txid1104152)